Protein AF-A0A5D4SVN6-F1 (afdb_monomer_lite)

Structure (mmCIF, N/CA/C/O backbone):
data_AF-A0A5D4SVN6-F1
#
_entry.id   AF-A0A5D4SVN6-F1
#
loop_
_atom_site.group_PDB
_atom_site.id
_atom_site.type_symbol
_atom_site.label_atom_id
_atom_site.label_alt_id
_atom_site.label_comp_id
_atom_site.label_asym_id
_atom_site.label_entity_id
_atom_site.label_seq_id
_atom_site.pdbx_PDB_ins_code
_atom_site.Cartn_x
_atom_site.Cartn_y
_atom_site.Cartn_z
_atom_site.occupancy
_atom_site.B_iso_or_equiv
_atom_site.auth_seq_id
_atom_site.auth_comp_id
_atom_site.auth_asym_id
_atom_site.auth_atom_id
_atom_site.pdbx_PDB_model_num
ATOM 1 N N . MET A 1 1 ? -26.527 -2.101 14.204 1.00 55.75 1 MET A N 1
ATOM 2 C CA . MET A 1 1 ? -27.732 -2.958 14.348 1.00 55.75 1 MET A CA 1
ATOM 3 C C . MET A 1 1 ? -27.845 -3.633 15.731 1.00 55.75 1 MET A C 1
ATOM 5 O O . MET A 1 1 ? -28.939 -3.675 16.280 1.00 55.75 1 MET A O 1
ATOM 9 N N . ILE A 1 2 ? -26.742 -4.073 16.360 1.00 59.03 2 ILE A N 1
ATOM 10 C CA . ILE A 1 2 ? -26.745 -4.735 17.688 1.00 59.03 2 ILE A CA 1
ATOM 11 C C . ILE A 1 2 ? -27.124 -3.785 18.845 1.00 59.03 2 ILE A C 1
ATOM 13 O O . ILE A 1 2 ? -27.980 -4.120 19.662 1.00 59.03 2 ILE A O 1
ATOM 17 N N . SER A 1 3 ? -26.577 -2.564 18.881 1.00 54.25 3 SER A N 1
ATOM 18 C CA . SER A 1 3 ? -26.847 -1.587 19.953 1.00 54.25 3 SER A CA 1
ATOM 19 C C . SER A 1 3 ? -28.316 -1.157 20.026 1.00 54.25 3 SER A C 1
ATOM 21 O O . SER A 1 3 ? -28.841 -0.969 21.116 1.00 54.25 3 SER A O 1
ATOM 23 N N . VAL A 1 4 ? -29.008 -1.071 18.882 1.00 64.06 4 VAL A N 1
ATOM 24 C CA . VAL A 1 4 ? -30.446 -0.741 18.810 1.00 64.06 4 VAL A CA 1
ATOM 25 C C . VAL A 1 4 ? -31.302 -1.883 19.366 1.00 64.06 4 VAL A C 1
ATOM 27 O O . VAL A 1 4 ? -32.285 -1.636 20.062 1.00 64.06 4 VAL A O 1
ATOM 30 N N . ARG A 1 5 ? -30.912 -3.138 19.111 1.00 68.50 5 ARG A N 1
ATOM 31 C CA . ARG A 1 5 ? -31.608 -4.320 19.640 1.00 68.50 5 ARG A CA 1
ATOM 32 C C . ARG A 1 5 ? -31.443 -4.426 21.159 1.00 68.50 5 ARG A C 1
ATOM 34 O O . ARG A 1 5 ? -32.426 -4.629 21.860 1.00 68.50 5 ARG A O 1
ATOM 41 N N . ILE A 1 6 ? -30.231 -4.185 21.667 1.00 63.09 6 ILE A N 1
ATOM 42 C CA . ILE A 1 6 ? -29.951 -4.101 23.112 1.00 63.09 6 ILE A CA 1
ATOM 43 C C . ILE A 1 6 ? -30.749 -2.960 23.753 1.00 63.09 6 ILE A C 1
ATOM 45 O O . ILE A 1 6 ? -31.349 -3.147 24.807 1.00 63.09 6 ILE A O 1
ATOM 49 N N . TYR A 1 7 ? -30.801 -1.806 23.088 1.00 65.00 7 TYR A N 1
ATOM 50 C CA . TYR A 1 7 ? -31.538 -0.636 23.548 1.00 65.00 7 TYR A CA 1
ATOM 51 C C . TYR A 1 7 ? -33.046 -0.900 23.634 1.00 65.00 7 TYR A C 1
ATOM 53 O O . TYR A 1 7 ? -33.683 -0.390 24.546 1.00 65.00 7 TYR A O 1
ATOM 61 N N . ARG A 1 8 ? -33.647 -1.667 22.713 1.00 65.81 8 ARG A N 1
ATOM 62 C CA . ARG A 1 8 ? -35.088 -2.011 22.739 1.00 65.81 8 ARG A CA 1
ATOM 63 C C . ARG A 1 8 ? -35.467 -3.051 23.798 1.00 65.81 8 ARG A C 1
ATOM 65 O O . ARG A 1 8 ? -36.617 -3.075 24.203 1.00 65.81 8 ARG A O 1
ATOM 72 N N . LEU A 1 9 ? -34.524 -3.881 24.240 1.00 67.06 9 LEU A N 1
ATOM 73 C CA . LEU A 1 9 ? -34.752 -4.940 25.234 1.00 67.06 9 LEU A CA 1
ATOM 74 C C . LEU A 1 9 ? -34.483 -4.493 26.684 1.00 67.06 9 LEU A C 1
ATOM 76 O O . LEU A 1 9 ? -34.605 -5.296 27.603 1.00 67.06 9 LEU A O 1
ATOM 80 N N . GLN A 1 10 ? -34.065 -3.242 26.905 1.00 68.12 10 GLN A N 1
ATOM 81 C CA . GLN A 1 10 ? -33.852 -2.688 28.245 1.00 68.12 10 GLN A CA 1
ATOM 82 C C . GLN A 1 10 ? -35.133 -2.047 28.783 1.00 68.12 10 GLN A C 1
ATOM 84 O O . GLN A 1 10 ? -35.766 -1.268 28.074 1.00 68.12 10 GLN A O 1
ATOM 89 N N . ASN A 1 11 ? -35.441 -2.308 30.059 1.00 66.44 11 ASN A N 1
ATOM 90 C CA . ASN A 1 11 ? -36.501 -1.619 30.801 1.00 66.44 11 ASN A CA 1
ATOM 91 C C . ASN A 1 11 ? -36.353 -0.098 30.652 1.00 66.44 11 ASN A C 1
ATOM 93 O O . ASN A 1 11 ? -35.264 0.444 30.880 1.00 66.44 11 ASN A O 1
ATOM 97 N N . GLU A 1 12 ? -37.445 0.581 30.288 1.00 62.31 12 GLU A N 1
ATOM 98 C CA . GLU A 1 12 ? -37.440 2.012 29.957 1.00 62.31 12 GLU A CA 1
ATOM 99 C C . GLU A 1 12 ? -36.880 2.881 31.090 1.00 62.31 12 GLU A C 1
ATOM 101 O O . GLU A 1 12 ? -36.103 3.798 30.827 1.00 62.31 12 GLU A O 1
ATOM 106 N N . GLU A 1 13 ? -37.151 2.529 32.349 1.00 61.25 13 GLU A N 1
ATOM 107 C CA . GLU A 1 13 ? -36.692 3.274 33.530 1.00 61.25 13 GLU A CA 1
ATOM 108 C C . GLU A 1 13 ? -35.161 3.297 33.701 1.00 61.25 13 GLU A C 1
ATOM 110 O O . GLU A 1 13 ? -34.578 4.287 34.154 1.00 61.25 13 GLU A O 1
ATOM 115 N N . LYS A 1 14 ? -34.465 2.218 33.317 1.00 69.19 14 LYS A N 1
ATOM 116 C CA . LYS A 1 14 ? -32.999 2.105 33.462 1.00 69.19 14 LYS A CA 1
ATOM 117 C C . LYS A 1 14 ? -32.242 2.478 32.185 1.00 69.19 14 LYS A C 1
ATOM 119 O O . LYS A 1 14 ? -31.009 2.591 32.207 1.00 69.19 14 LYS A O 1
ATOM 124 N N . ARG A 1 15 ? -32.962 2.724 31.090 1.00 78.00 15 ARG A N 1
ATOM 125 C CA . ARG A 1 15 ? -32.424 2.940 29.746 1.00 78.00 15 ARG A CA 1
ATOM 126 C C . ARG A 1 15 ? -31.529 4.191 29.674 1.00 78.00 15 ARG A C 1
ATOM 128 O O . ARG A 1 15 ? -31.958 5.296 30.014 1.00 78.00 15 ARG A O 1
ATOM 135 N N . PRO A 1 16 ? -30.266 4.067 29.236 1.00 82.25 16 PRO A N 1
ATOM 136 C CA . PRO A 1 16 ? -29.399 5.220 29.005 1.00 82.25 16 PRO A CA 1
ATOM 137 C C . PRO A 1 16 ? -29.927 6.163 27.918 1.00 82.25 16 PRO A C 1
ATOM 139 O O . PRO A 1 16 ? -30.495 5.719 26.925 1.00 82.25 16 PRO A O 1
ATOM 142 N N . ARG A 1 17 ? -29.668 7.472 28.037 1.00 86.50 17 ARG A N 1
ATOM 143 C CA . ARG A 1 17 ? -29.891 8.404 26.915 1.00 86.50 17 ARG A CA 1
ATOM 144 C C . ARG A 1 17 ? -28.923 8.076 25.774 1.00 86.50 17 ARG A C 1
ATOM 146 O O . ARG A 1 17 ? -27.760 7.785 26.042 1.00 86.50 17 ARG A O 1
ATOM 153 N N . ILE A 1 18 ? -29.369 8.196 24.521 1.00 85.19 18 ILE A N 1
ATOM 154 C CA . ILE A 1 18 ? -28.593 7.820 23.320 1.00 85.19 18 ILE A CA 1
ATOM 155 C C . ILE A 1 18 ? -27.197 8.461 23.308 1.00 85.19 18 ILE A C 1
ATOM 157 O O . ILE A 1 18 ? -26.206 7.766 23.111 1.00 85.19 18 ILE A O 1
ATOM 161 N N . TRP A 1 19 ? -27.078 9.753 23.615 1.00 90.62 19 TRP A N 1
ATOM 162 C CA . TRP A 1 19 ? -25.769 10.416 23.639 1.00 90.62 19 TRP A CA 1
ATOM 163 C C . TRP A 1 19 ? -24.820 9.852 24.715 1.00 90.62 19 TRP A C 1
ATOM 165 O O . TRP A 1 19 ? -23.619 9.735 24.492 1.00 90.62 19 TRP A O 1
ATOM 175 N N . LYS A 1 20 ? -25.353 9.380 25.852 1.00 91.19 20 LYS A N 1
ATOM 176 C CA . LYS A 1 20 ? -24.551 8.687 26.876 1.00 91.19 20 LYS A CA 1
ATOM 177 C C . LYS A 1 20 ? -24.119 7.288 26.427 1.00 91.19 20 LYS A C 1
ATOM 179 O O . LYS A 1 20 ? -23.075 6.816 26.863 1.00 91.19 20 LYS A O 1
ATOM 184 N N . ILE A 1 21 ? -24.898 6.633 25.563 1.00 90.81 21 ILE A N 1
ATOM 185 C CA . ILE A 1 21 ? -24.502 5.370 24.920 1.00 90.81 21 ILE A CA 1
ATOM 186 C C . ILE A 1 21 ? -23.313 5.615 23.994 1.00 90.81 21 ILE A C 1
ATOM 188 O O . ILE A 1 21 ? -22.341 4.872 24.066 1.00 90.81 21 ILE A O 1
ATOM 192 N N . ILE A 1 22 ? -23.364 6.673 23.178 1.00 92.88 22 ILE A N 1
ATOM 193 C CA . ILE A 1 22 ? -22.258 7.056 22.289 1.00 92.88 22 ILE A CA 1
ATOM 194 C C . ILE A 1 22 ? -20.982 7.286 23.106 1.00 92.88 22 ILE A C 1
ATOM 196 O O . ILE A 1 22 ? -19.955 6.690 22.803 1.00 92.88 22 ILE A O 1
ATOM 200 N N . ILE A 1 23 ? -21.065 8.054 24.198 1.00 94.00 23 ILE A N 1
ATOM 201 C CA . ILE A 1 23 ? -19.927 8.273 25.104 1.00 94.00 23 ILE A CA 1
ATOM 202 C C . ILE A 1 23 ? -19.411 6.955 25.691 1.00 94.00 23 ILE A C 1
ATOM 204 O O . ILE A 1 23 ? -18.205 6.743 25.731 1.00 94.00 23 ILE A O 1
ATOM 208 N N . ALA A 1 24 ? -20.296 6.056 26.131 1.00 94.00 24 ALA A N 1
ATOM 209 C CA . ALA A 1 24 ? -19.881 4.774 26.696 1.00 94.00 24 ALA A CA 1
ATOM 210 C C . ALA A 1 24 ? -19.159 3.883 25.672 1.00 94.00 24 ALA A C 1
ATOM 212 O O . ALA A 1 24 ? -18.193 3.215 26.028 1.00 94.00 24 ALA A O 1
ATOM 213 N N . VAL A 1 25 ? -19.594 3.896 24.408 1.00 94.75 25 VAL A N 1
ATOM 214 C CA . VAL A 1 25 ? -18.909 3.190 23.313 1.00 94.75 25 VAL A CA 1
ATOM 215 C C . VAL A 1 25 ? -17.549 3.827 23.027 1.00 94.75 25 VAL A C 1
ATOM 217 O O . VAL A 1 25 ? -16.557 3.108 22.961 1.00 94.75 25 VAL A O 1
ATOM 220 N N . LEU A 1 26 ? -17.483 5.157 22.903 1.00 94.94 26 LEU A N 1
ATOM 221 C CA . LEU A 1 26 ? -16.232 5.875 22.631 1.00 94.94 26 LEU A CA 1
ATOM 222 C C . LEU A 1 26 ? -15.203 5.671 23.743 1.00 94.94 26 LEU A C 1
ATOM 224 O O . LEU A 1 26 ? -14.050 5.369 23.464 1.00 94.94 26 LEU A O 1
ATOM 228 N N . LEU A 1 27 ? -15.627 5.765 25.004 1.00 95.81 27 LEU A N 1
ATOM 229 C CA . LEU A 1 27 ? -14.764 5.448 26.136 1.00 95.81 27 LEU A CA 1
ATOM 230 C C . LEU A 1 27 ? -14.361 3.976 26.119 1.00 95.81 27 LEU A C 1
ATOM 232 O O . LEU A 1 27 ? -13.203 3.682 26.369 1.00 95.81 27 LEU A O 1
ATOM 236 N N . GLY A 1 28 ? -15.267 3.060 25.767 1.00 94.56 28 GLY A N 1
ATOM 237 C CA . GLY A 1 28 ? -14.973 1.633 25.636 1.00 94.56 28 GLY A CA 1
ATOM 238 C C . GLY A 1 28 ? -13.884 1.292 24.610 1.00 94.56 28 GLY A C 1
ATOM 239 O O . GLY A 1 28 ? -13.209 0.282 24.787 1.00 94.56 28 GLY A O 1
ATOM 240 N N . LEU A 1 29 ? -13.675 2.122 23.579 1.00 95.44 29 LEU A N 1
ATOM 241 C CA . LEU A 1 29 ? -12.575 1.945 22.616 1.00 95.44 29 LEU A CA 1
ATOM 242 C C . LEU A 1 29 ? -11.200 2.099 23.273 1.00 95.44 29 LEU A C 1
ATOM 244 O O . LEU A 1 29 ? -10.234 1.487 22.818 1.00 95.44 29 LEU A O 1
ATOM 248 N N . PHE A 1 30 ? -11.107 2.884 24.349 1.00 96.12 30 PHE A N 1
ATOM 249 C CA . PHE A 1 30 ? -9.849 3.130 25.035 1.00 96.12 30 PHE A CA 1
ATOM 250 C C . PHE A 1 30 ? -9.307 1.832 25.638 1.00 96.12 30 PHE A C 1
ATOM 252 O O . PHE A 1 30 ? -9.935 1.206 26.498 1.00 96.12 30 PHE A O 1
ATOM 259 N N . SER A 1 31 ? -8.131 1.416 25.180 1.00 96.44 31 SER A N 1
ATOM 260 C CA . SER A 1 31 ? -7.518 0.156 25.579 1.00 96.44 31 SER A CA 1
ATOM 261 C C . SER A 1 31 ? -6.009 0.291 25.702 1.00 96.44 31 SER A C 1
ATOM 263 O O . SER A 1 31 ? -5.383 1.129 25.055 1.00 96.44 31 SER A O 1
ATOM 265 N N . PHE A 1 32 ? -5.427 -0.550 26.550 1.00 96.44 32 PHE A N 1
ATOM 266 C CA . PHE A 1 32 ? -4.000 -0.818 26.492 1.00 96.44 32 PHE A CA 1
ATOM 267 C C . PHE A 1 32 ? -3.760 -1.810 25.358 1.00 96.44 32 PHE A C 1
ATOM 269 O O . PHE A 1 32 ? -4.406 -2.865 25.325 1.00 96.44 32 PHE A O 1
ATOM 276 N N . SER A 1 33 ? -2.849 -1.477 24.450 1.00 95.38 33 SER A N 1
ATOM 277 C CA . SER A 1 33 ? -2.544 -2.295 23.283 1.00 95.38 33 SER A CA 1
ATOM 278 C C . SER A 1 33 ? -1.074 -2.694 23.242 1.00 95.38 33 SER A C 1
ATOM 280 O O . SER A 1 33 ? -0.208 -1.996 23.767 1.00 95.38 33 SER A O 1
ATOM 282 N N . PHE A 1 34 ? -0.810 -3.846 22.635 1.00 95.25 34 PHE A N 1
ATOM 283 C CA . PHE A 1 34 ? 0.532 -4.310 22.315 1.00 95.25 34 PHE A CA 1
ATOM 284 C C . PHE A 1 34 ? 0.754 -4.178 20.814 1.00 95.25 34 PHE A C 1
ATOM 286 O O . PHE A 1 34 ? -0.071 -4.653 20.030 1.00 95.25 34 PHE A O 1
ATOM 293 N N . THR A 1 35 ? 1.852 -3.535 20.427 1.00 94.62 35 THR A N 1
ATOM 294 C CA . THR A 1 35 ? 2.196 -3.299 19.023 1.00 94.62 35 THR A CA 1
ATOM 295 C C . THR A 1 35 ? 3.237 -4.306 18.561 1.00 94.62 35 THR A C 1
ATOM 297 O O . THR A 1 35 ? 4.254 -4.495 19.226 1.00 94.62 35 THR A O 1
ATOM 300 N N . PHE A 1 36 ? 2.996 -4.931 17.413 1.00 91.81 36 PHE A N 1
ATOM 301 C CA . PHE A 1 36 ? 3.905 -5.871 16.770 1.00 91.81 36 PHE A CA 1
ATOM 302 C C . PHE A 1 36 ? 4.052 -5.537 15.276 1.00 91.81 36 PHE A C 1
ATOM 304 O O . PHE A 1 36 ? 3.103 -5.040 14.662 1.00 91.81 36 PHE A O 1
ATOM 311 N N . PRO A 1 37 ? 5.230 -5.782 14.678 1.00 90.00 37 PRO A N 1
ATOM 312 C CA . PRO A 1 37 ? 5.419 -5.599 13.246 1.00 90.00 37 PRO A CA 1
ATOM 313 C C . PRO A 1 37 ? 4.738 -6.735 12.472 1.00 90.00 37 PRO A C 1
ATOM 315 O O . PRO A 1 37 ? 4.932 -7.911 12.779 1.00 90.00 37 PRO A O 1
ATOM 318 N N . LEU A 1 38 ? 3.964 -6.390 11.444 1.00 84.94 38 LEU A N 1
ATOM 319 C CA . LEU A 1 38 ? 3.404 -7.336 10.479 1.00 84.94 38 LEU A CA 1
ATOM 320 C C . LEU A 1 38 ? 3.443 -6.680 9.092 1.00 84.94 38 LEU A C 1
ATOM 322 O O . LEU A 1 38 ? 3.022 -5.540 8.946 1.00 84.94 38 LEU A O 1
ATOM 326 N N . PHE A 1 39 ? 3.976 -7.364 8.075 1.00 78.44 39 PHE A N 1
ATOM 327 C CA . PHE A 1 39 ? 4.147 -6.805 6.718 1.00 78.44 39 PHE A CA 1
ATOM 328 C C . PHE A 1 39 ? 4.898 -5.455 6.669 1.00 78.44 39 PHE A C 1
ATOM 330 O O . PHE A 1 39 ? 4.557 -4.581 5.878 1.00 78.44 39 PHE A O 1
ATOM 337 N N . ASN A 1 40 ? 5.921 -5.278 7.514 1.00 78.19 40 ASN A N 1
ATOM 338 C CA . ASN A 1 40 ? 6.682 -4.025 7.673 1.00 78.19 40 ASN A CA 1
ATOM 339 C C . ASN A 1 40 ? 5.859 -2.804 8.129 1.00 78.19 40 ASN A C 1
ATOM 341 O O . ASN A 1 40 ? 6.367 -1.687 8.093 1.00 78.19 40 ASN A O 1
ATOM 345 N N . GLU A 1 41 ? 4.634 -3.007 8.612 1.00 82.50 41 GLU A N 1
ATOM 346 C CA . GLU A 1 41 ? 3.792 -1.964 9.200 1.00 82.50 41 GLU A CA 1
ATOM 347 C C . GLU A 1 41 ? 3.481 -2.319 10.675 1.00 82.50 41 GLU A C 1
ATOM 349 O O . GLU A 1 41 ? 3.417 -3.502 11.041 1.00 82.50 41 GLU A O 1
ATOM 354 N N . PRO A 1 42 ? 3.328 -1.330 11.574 1.00 88.56 42 PRO A N 1
ATOM 355 C CA . PRO A 1 42 ? 3.011 -1.584 12.977 1.00 88.56 42 PRO A CA 1
ATOM 356 C C . PRO A 1 42 ? 1.513 -1.861 13.171 1.00 88.56 42 PRO A C 1
ATOM 358 O O . PRO A 1 42 ? 0.672 -1.012 12.880 1.00 88.56 42 PRO A O 1
ATOM 361 N N . TYR A 1 43 ? 1.175 -3.019 13.744 1.00 89.94 43 TYR A N 1
ATOM 362 C CA . TYR A 1 43 ? -0.198 -3.370 14.121 1.00 89.94 43 TYR A CA 1
ATOM 363 C C . TYR A 1 43 ? -0.335 -3.496 15.628 1.00 89.94 43 TYR A C 1
ATOM 365 O O . TYR A 1 43 ? 0.561 -3.993 16.307 1.00 89.94 43 TYR A O 1
ATOM 373 N N . SER A 1 44 ? -1.484 -3.080 16.155 1.00 92.75 44 SER A N 1
ATOM 374 C CA . SER A 1 44 ? -1.752 -3.105 17.590 1.00 92.75 44 SER A CA 1
ATOM 375 C C . SER A 1 44 ? -2.933 -4.011 17.915 1.00 92.75 44 SER A C 1
ATOM 377 O O . SER A 1 44 ? -4.007 -3.893 17.325 1.00 92.75 44 SER A O 1
ATOM 379 N N . ILE A 1 45 ? -2.751 -4.893 18.898 1.00 94.50 45 ILE A N 1
ATOM 380 C CA . ILE A 1 45 ? -3.829 -5.693 19.483 1.00 94.50 45 ILE A CA 1
ATOM 381 C C . ILE A 1 45 ? -4.217 -5.116 20.842 1.00 94.50 45 ILE A C 1
ATOM 383 O O . ILE A 1 45 ? -3.369 -4.909 21.710 1.00 94.50 45 ILE A O 1
ATOM 387 N N . ALA A 1 46 ? -5.507 -4.845 21.037 1.00 95.56 46 ALA A N 1
ATOM 388 C CA . ALA A 1 46 ? -6.032 -4.431 22.333 1.00 95.56 46 ALA A CA 1
ATOM 389 C C . ALA A 1 46 ? -5.993 -5.612 23.319 1.00 95.56 46 ALA A C 1
ATOM 391 O O . ALA A 1 46 ? -6.490 -6.694 23.009 1.00 95.56 46 ALA A O 1
ATOM 392 N N . ILE A 1 47 ? -5.414 -5.405 24.505 1.00 94.50 47 ILE A N 1
ATOM 393 C CA . ILE A 1 47 ? -5.288 -6.431 25.554 1.00 94.50 47 ILE A CA 1
ATOM 394 C C . ILE A 1 47 ? -6.136 -6.057 26.767 1.00 94.50 47 ILE A C 1
ATOM 396 O O . ILE A 1 47 ? -6.937 -6.867 27.229 1.00 94.50 47 ILE A O 1
ATOM 400 N N . LEU A 1 48 ? -5.985 -4.832 27.285 1.00 96.00 48 LEU A N 1
ATOM 401 C CA . LEU A 1 48 ? -6.690 -4.416 28.501 1.00 96.00 48 LEU A CA 1
ATOM 402 C C . LEU A 1 48 ? -7.780 -3.387 28.189 1.00 96.00 48 LEU A C 1
ATOM 404 O O . LEU A 1 48 ? -7.490 -2.361 27.564 1.00 96.00 48 LEU A O 1
ATOM 408 N N . PRO A 1 49 ? -9.018 -3.596 28.667 1.00 96.50 49 PRO A N 1
ATOM 409 C CA . PRO A 1 49 ? -10.147 -2.723 28.381 1.00 96.50 49 PRO A CA 1
ATOM 410 C C . PRO A 1 49 ? -10.185 -1.523 29.344 1.00 96.50 49 PRO A C 1
ATOM 412 O O . PRO A 1 49 ? -11.117 -1.373 30.136 1.00 96.50 49 PRO A O 1
ATOM 415 N N . LEU A 1 50 ? -9.166 -0.656 29.293 1.00 96.44 50 LEU A N 1
ATOM 416 C CA . LEU A 1 50 ? -9.008 0.487 30.207 1.00 96.44 50 LEU A CA 1
ATOM 417 C C . LEU A 1 50 ? -10.265 1.364 30.282 1.00 96.44 50 LEU A C 1
ATOM 419 O O . LEU A 1 50 ? -10.724 1.716 31.366 1.00 96.44 50 LEU A O 1
ATOM 423 N N . GLY A 1 51 ? -10.873 1.663 29.138 1.00 95.12 51 GLY A N 1
ATOM 424 C CA . GLY A 1 51 ? -12.106 2.434 29.049 1.00 95.12 51 GLY A CA 1
ATOM 425 C C . GLY A 1 51 ? -13.299 1.798 29.757 1.00 95.12 51 GLY A C 1
ATOM 426 O O . GLY A 1 51 ? -14.096 2.481 30.405 1.00 95.12 51 GLY A O 1
ATOM 427 N N . VAL A 1 52 ? -13.395 0.469 29.694 1.00 96.19 52 VAL A N 1
ATOM 428 C CA . VAL A 1 52 ? -14.416 -0.314 30.400 1.00 96.19 52 VAL A CA 1
ATOM 429 C C . VAL A 1 52 ? -14.182 -0.236 31.907 1.00 96.19 52 VAL A C 1
ATOM 431 O O . VAL A 1 52 ? -15.141 -0.042 32.651 1.00 96.19 52 VAL A O 1
ATOM 434 N N . TRP A 1 53 ? -12.930 -0.327 32.366 1.00 96.19 53 TRP A N 1
ATOM 435 C CA . TRP A 1 53 ? -12.585 -0.190 33.786 1.00 96.19 53 TRP A CA 1
ATOM 436 C C . TRP A 1 53 ? -12.850 1.216 34.328 1.00 96.19 53 TRP A C 1
ATOM 438 O O . TRP A 1 53 ? -13.398 1.355 35.422 1.00 96.19 53 TRP A O 1
ATOM 448 N N . ILE A 1 54 ? -12.546 2.258 33.550 1.00 93.94 54 ILE A N 1
ATOM 449 C CA . ILE A 1 54 ? -12.868 3.649 33.900 1.00 93.94 54 ILE A CA 1
ATOM 450 C C . ILE A 1 54 ? -14.385 3.813 34.059 1.00 93.94 54 ILE A C 1
ATOM 452 O O . ILE A 1 54 ? -14.861 4.318 35.079 1.00 93.94 54 ILE A O 1
ATOM 456 N N . LEU A 1 55 ? -15.167 3.341 33.082 1.00 93.62 55 LEU A N 1
ATOM 457 C CA . LEU A 1 55 ? -16.629 3.394 33.144 1.00 93.62 55 LEU A CA 1
ATOM 458 C C . LEU A 1 55 ? -17.196 2.577 34.305 1.00 93.62 55 LEU A C 1
ATOM 460 O O . LEU A 1 55 ? -18.142 3.028 34.951 1.00 93.62 55 LEU A O 1
ATOM 464 N N . TYR A 1 56 ? -16.616 1.410 34.588 1.00 94.94 56 TYR A N 1
ATOM 465 C CA . TYR A 1 56 ? -16.975 0.604 35.747 1.00 94.94 56 TYR A CA 1
ATOM 466 C C . TYR A 1 56 ? -16.782 1.407 37.037 1.00 94.94 56 TYR A C 1
ATOM 468 O O . TYR A 1 56 ? -17.739 1.586 37.784 1.00 94.94 56 TYR A O 1
ATOM 476 N N . GLY A 1 57 ? -15.607 2.002 37.260 1.00 94.00 57 GLY A N 1
ATOM 477 C CA . GLY A 1 57 ? -15.341 2.812 38.453 1.00 94.00 57 GLY A CA 1
ATOM 478 C C . GLY A 1 57 ? -16.294 4.004 38.624 1.00 94.00 57 GLY A C 1
ATOM 479 O O . GLY A 1 57 ? -16.755 4.279 39.735 1.00 94.00 57 GLY A O 1
ATOM 480 N N . LEU A 1 58 ? -16.642 4.689 37.530 1.00 91.81 58 LEU A N 1
ATOM 481 C CA . LEU A 1 58 ? -17.525 5.862 37.558 1.00 91.81 58 LEU A CA 1
ATOM 482 C C . LEU A 1 58 ? -19.007 5.510 37.756 1.00 91.81 58 LEU A C 1
ATOM 484 O O . LEU A 1 58 ? -19.724 6.221 38.464 1.00 91.81 58 LEU A O 1
ATOM 488 N N . LEU A 1 59 ? -19.487 4.443 37.111 1.00 89.69 59 LEU A N 1
ATOM 489 C CA . LEU A 1 59 ? -20.913 4.100 37.060 1.00 89.69 59 LEU A CA 1
ATOM 490 C C . LEU A 1 59 ? -21.335 3.080 38.116 1.00 89.69 59 LEU A C 1
ATOM 492 O O . LEU A 1 59 ? -22.513 3.061 38.481 1.00 89.69 59 LEU A O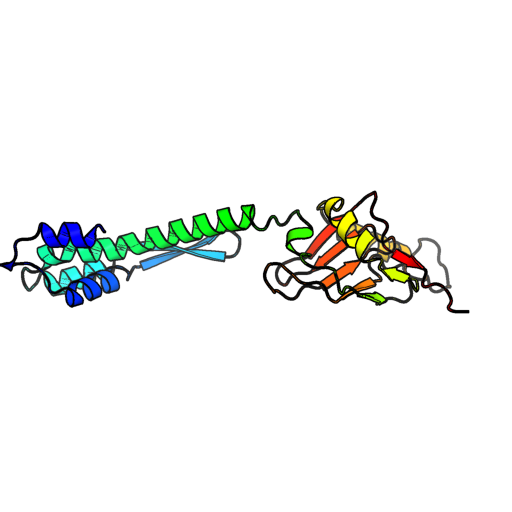 1
ATOM 496 N N . ASN A 1 60 ? -20.407 2.269 38.629 1.00 88.31 60 ASN A N 1
ATOM 497 C CA . ASN A 1 60 ? -20.691 1.307 39.694 1.00 88.31 60 ASN A CA 1
ATOM 498 C C . ASN A 1 60 ? -21.044 2.021 41.008 1.00 88.31 60 ASN A C 1
ATOM 500 O O . ASN A 1 60 ? -21.960 1.613 41.707 1.00 88.31 60 ASN A O 1
ATOM 504 N N . ARG A 1 61 ? -20.428 3.183 41.273 1.00 81.12 61 ARG A N 1
ATOM 505 C CA . ARG A 1 61 ? -20.774 4.054 42.417 1.00 81.12 61 ARG A CA 1
ATOM 506 C C . ARG A 1 61 ? -22.216 4.576 42.399 1.00 81.12 61 ARG A C 1
ATOM 508 O O . ARG A 1 61 ? -22.692 5.063 43.415 1.00 81.12 61 ARG A O 1
ATOM 515 N N . LYS A 1 62 ? -22.886 4.538 41.244 1.00 80.50 62 LYS A N 1
ATOM 516 C CA . LYS A 1 62 ? -24.253 5.047 41.048 1.00 80.50 62 LYS A CA 1
ATOM 517 C C . LYS A 1 62 ? -25.256 3.937 40.724 1.00 80.50 62 LYS A C 1
ATOM 519 O O . LYS A 1 62 ? -26.353 4.253 40.275 1.00 80.50 62 LYS A O 1
ATOM 524 N N . ASP A 1 63 ? -24.853 2.671 40.849 1.00 84.75 63 ASP A N 1
ATOM 525 C CA . ASP A 1 63 ? -25.646 1.493 40.468 1.00 84.75 63 ASP A CA 1
ATOM 526 C C . ASP A 1 63 ? -26.194 1.558 39.022 1.00 84.75 63 ASP A C 1
ATOM 528 O O . ASP A 1 63 ? -27.260 1.057 38.669 1.00 84.75 63 ASP A O 1
ATOM 532 N N . ARG A 1 64 ? -25.462 2.254 38.136 1.00 86.88 64 ARG A N 1
ATOM 533 C CA . ARG A 1 64 ? -25.820 2.407 36.714 1.00 86.88 64 ARG A CA 1
ATOM 534 C C . ARG A 1 64 ? -25.015 1.485 35.812 1.00 86.88 64 ARG A C 1
ATOM 536 O O . ARG A 1 64 ? -25.321 1.416 34.625 1.00 86.88 64 ARG A O 1
ATOM 543 N N . TRP A 1 65 ? -23.997 0.800 36.332 1.00 90.69 65 TRP A N 1
ATOM 544 C CA . TRP A 1 65 ? -23.068 0.005 35.530 1.00 90.69 65 TRP A CA 1
ATOM 545 C C . TRP A 1 65 ? -23.776 -1.019 34.636 1.00 90.69 65 TRP A C 1
ATOM 547 O O . TRP A 1 65 ? -23.488 -1.076 33.441 1.00 90.69 65 TRP A O 1
ATOM 557 N N . GLU A 1 66 ? -24.756 -1.756 35.163 1.00 88.69 66 GLU A N 1
ATOM 558 C CA . GLU A 1 66 ? -25.483 -2.777 34.397 1.00 88.69 66 GLU A CA 1
ATOM 559 C C . GLU A 1 66 ? -26.122 -2.230 33.115 1.00 88.69 66 GLU A C 1
ATOM 561 O O . GLU A 1 66 ? -26.102 -2.883 32.068 1.00 88.69 66 GLU A O 1
ATOM 566 N N . ALA A 1 67 ? -26.639 -0.999 33.171 1.00 87.44 67 ALA A N 1
ATOM 567 C CA . ALA A 1 67 ? -27.274 -0.359 32.028 1.00 87.44 67 ALA A CA 1
ATOM 568 C C . ALA A 1 67 ? -26.267 0.001 30.921 1.00 87.44 67 ALA A C 1
ATOM 570 O O . ALA A 1 67 ? -26.644 0.011 29.747 1.00 87.44 67 ALA A O 1
ATOM 571 N N . TYR A 1 68 ? -25.005 0.277 31.277 1.00 90.06 68 TYR A N 1
ATOM 572 C CA . TYR A 1 68 ? -23.964 0.756 30.358 1.00 90.06 68 TYR A CA 1
ATOM 573 C C . TYR A 1 68 ? -22.933 -0.302 29.949 1.00 90.06 68 TYR A C 1
ATOM 575 O O . TYR A 1 68 ? -22.311 -0.153 28.897 1.00 90.06 68 TYR A O 1
ATOM 583 N N . ARG A 1 69 ? -22.779 -1.381 30.730 1.00 92.19 69 ARG A N 1
ATOM 584 C CA . ARG A 1 69 ? -21.768 -2.434 30.541 1.00 92.19 69 ARG A CA 1
ATOM 585 C C . ARG A 1 69 ? -21.693 -2.916 29.096 1.00 92.19 69 ARG A C 1
ATOM 587 O O . ARG A 1 69 ? -20.610 -2.988 28.527 1.00 92.19 69 ARG A O 1
ATOM 594 N N . LYS A 1 70 ? -22.843 -3.236 28.498 1.00 90.88 70 LYS A N 1
ATOM 595 C CA . LYS A 1 70 ? -22.909 -3.780 27.133 1.00 90.88 70 LYS A CA 1
ATOM 596 C C . LYS A 1 70 ? -22.322 -2.805 26.110 1.00 90.88 70 LYS A C 1
ATOM 598 O O . LYS A 1 70 ? -21.572 -3.231 25.247 1.00 90.88 70 LYS A O 1
ATOM 603 N N . TYR A 1 71 ? -22.600 -1.509 26.246 1.00 92.75 71 TYR A N 1
ATOM 604 C CA . TYR A 1 71 ? -22.101 -0.481 25.329 1.00 92.75 71 TYR A CA 1
ATOM 605 C C . TYR A 1 71 ? -20.595 -0.236 25.492 1.00 92.75 71 TYR A C 1
ATOM 607 O O . TYR A 1 71 ? -19.898 -0.090 24.492 1.00 92.75 71 TYR A O 1
ATOM 615 N N . ALA A 1 72 ? -20.085 -0.266 26.727 1.00 94.69 72 ALA A N 1
ATOM 616 C CA . ALA A 1 72 ? -18.649 -0.180 26.995 1.00 94.69 72 ALA A CA 1
ATOM 617 C C . ALA A 1 72 ? -17.885 -1.351 26.351 1.00 94.69 72 ALA A C 1
ATOM 619 O O . ALA A 1 72 ? -16.896 -1.146 25.651 1.00 94.69 72 ALA A O 1
ATOM 620 N N . TRP A 1 73 ? -18.390 -2.577 26.522 1.00 95.25 73 TRP A N 1
ATOM 621 C CA . TRP A 1 73 ? -17.811 -3.764 25.890 1.00 95.25 73 TRP A CA 1
ATOM 622 C C . TRP A 1 73 ? -17.936 -3.748 24.363 1.00 95.25 73 TRP A C 1
ATOM 624 O O . TRP A 1 73 ? -17.008 -4.184 23.693 1.00 95.25 73 TRP A O 1
ATOM 634 N N . THR A 1 74 ? -19.017 -3.199 23.797 1.00 94.06 74 THR A N 1
ATOM 635 C CA . THR A 1 74 ? -19.114 -2.973 22.344 1.00 94.06 74 THR A CA 1
ATOM 636 C C . THR A 1 74 ? -17.992 -2.068 21.841 1.00 94.06 74 THR A C 1
ATOM 638 O O . THR A 1 74 ? -17.411 -2.359 20.800 1.00 94.06 74 THR A O 1
ATOM 641 N N . GLY A 1 75 ? -17.672 -0.999 22.578 1.00 94.00 75 GLY A N 1
ATOM 642 C CA . GLY A 1 75 ? -16.524 -0.144 22.275 1.00 94.00 75 GLY A CA 1
ATOM 643 C C . GLY A 1 75 ? -15.224 -0.942 22.260 1.00 94.00 75 GLY A C 1
ATOM 644 O O . GLY A 1 75 ? -14.518 -0.936 21.260 1.00 94.00 75 GLY A O 1
ATOM 645 N N . PHE A 1 76 ? -14.961 -1.717 23.313 1.00 96.38 76 PHE A N 1
ATOM 646 C CA . PHE A 1 76 ? -13.733 -2.509 23.401 1.00 96.38 76 PHE A CA 1
ATOM 647 C C . PHE A 1 76 ? -13.609 -3.539 22.268 1.00 96.38 76 PHE A C 1
ATOM 649 O O . PHE A 1 76 ? -12.559 -3.625 21.633 1.00 96.38 76 PHE A O 1
ATOM 656 N N . VAL A 1 77 ? -14.695 -4.259 21.960 1.00 95.62 77 VAL A N 1
ATOM 657 C CA . VAL A 1 77 ? -14.760 -5.212 20.837 1.00 95.62 77 VAL A CA 1
ATOM 658 C C . VAL A 1 77 ? -14.531 -4.518 19.488 1.00 95.62 77 VAL A C 1
ATOM 660 O O . VAL A 1 77 ? -13.970 -5.123 18.576 1.00 95.62 77 VAL A O 1
ATOM 663 N N . GLY A 1 78 ? -14.891 -3.236 19.370 1.00 95.06 78 GLY A N 1
ATOM 664 C CA . GLY A 1 78 ? -14.625 -2.414 18.190 1.00 95.06 78 GLY A CA 1
ATOM 665 C C . GLY A 1 78 ? -13.155 -2.412 17.760 1.00 95.06 78 GLY A C 1
ATOM 666 O O . GLY A 1 78 ? -12.888 -2.454 16.563 1.00 95.06 78 GLY A O 1
ATOM 667 N N . ASN A 1 79 ? -12.208 -2.482 18.704 1.00 94.88 79 ASN A N 1
ATOM 668 C CA . ASN A 1 79 ? -10.777 -2.576 18.387 1.00 94.88 79 ASN A CA 1
ATOM 669 C C . ASN A 1 79 ? -10.436 -3.819 17.546 1.00 94.88 79 ASN A C 1
ATOM 671 O O . ASN A 1 79 ? -9.646 -3.736 16.610 1.00 94.88 79 ASN A O 1
ATOM 675 N N . TYR A 1 80 ? -11.072 -4.961 17.822 1.00 94.38 80 TYR A N 1
ATOM 676 C CA . TYR A 1 80 ? -10.853 -6.189 17.050 1.00 94.38 80 TYR A CA 1
ATOM 677 C C . TYR A 1 80 ? -11.525 -6.133 15.680 1.00 94.38 80 TYR A C 1
ATOM 679 O O . TYR A 1 80 ? -11.000 -6.692 14.724 1.00 94.38 80 TYR A O 1
ATOM 687 N N . ILE A 1 81 ? -12.656 -5.430 15.558 1.00 94.88 81 ILE A N 1
ATOM 688 C CA . ILE A 1 81 ? -13.285 -5.188 14.253 1.00 94.88 81 ILE A CA 1
ATOM 689 C C . ILE A 1 81 ? -12.347 -4.359 13.374 1.00 94.88 81 ILE A C 1
ATOM 691 O O . ILE A 1 81 ? -12.153 -4.710 12.211 1.00 94.88 81 ILE A O 1
ATOM 695 N N . PHE A 1 82 ? -11.723 -3.308 13.918 1.00 92.19 82 PHE A N 1
ATOM 696 C CA . PHE A 1 82 ? -10.718 -2.534 13.187 1.00 92.19 82 PHE A CA 1
ATOM 697 C C . PHE A 1 82 ? -9.518 -3.391 12.785 1.00 92.19 82 PHE A C 1
ATOM 699 O O . PHE A 1 82 ? -9.120 -3.346 11.626 1.00 92.19 82 PHE A O 1
ATOM 706 N N . LEU A 1 83 ? -9.002 -4.222 13.696 1.00 92.62 83 LEU A N 1
ATOM 707 C CA . LEU A 1 83 ? -7.895 -5.132 13.398 1.00 92.62 83 LEU A CA 1
ATOM 708 C C . LEU A 1 83 ? -8.242 -6.112 12.266 1.00 92.62 83 LEU A C 1
ATOM 710 O O . LEU A 1 83 ? -7.497 -6.221 11.299 1.00 92.62 83 LEU A O 1
ATOM 714 N N . VAL A 1 84 ? -9.393 -6.786 12.345 1.00 94.19 84 VAL A N 1
ATOM 715 C CA . VAL A 1 84 ? -9.855 -7.714 11.299 1.00 94.19 84 VAL A CA 1
ATOM 716 C C . VAL A 1 84 ? -10.070 -6.985 9.977 1.00 94.19 84 VAL A C 1
ATOM 718 O O . VAL A 1 84 ? -9.657 -7.481 8.936 1.00 94.19 84 VAL A O 1
ATOM 721 N N . THR A 1 85 ? -10.675 -5.796 10.002 1.00 93.69 85 THR A N 1
ATOM 722 C CA . THR A 1 85 ? -10.895 -5.001 8.785 1.00 93.69 85 THR A CA 1
ATOM 723 C C . THR A 1 85 ? -9.569 -4.584 8.153 1.00 93.69 85 THR A C 1
ATOM 725 O O . THR A 1 85 ? -9.433 -4.658 6.937 1.00 93.69 85 THR A O 1
ATOM 728 N N . ALA A 1 86 ? -8.575 -4.208 8.960 1.00 90.50 86 ALA A N 1
ATOM 729 C CA . ALA A 1 86 ? -7.240 -3.885 8.475 1.00 90.50 86 ALA A CA 1
ATOM 730 C C . ALA A 1 86 ? -6.563 -5.106 7.833 1.00 90.50 86 ALA A C 1
ATOM 732 O O . ALA A 1 86 ? -6.042 -4.998 6.729 1.00 90.50 86 ALA A O 1
ATOM 733 N N . LEU A 1 87 ? -6.636 -6.283 8.463 1.00 90.88 87 LEU A N 1
ATOM 734 C CA . LEU A 1 87 ? -6.104 -7.526 7.890 1.00 90.88 87 LEU A CA 1
ATOM 735 C C . LEU A 1 87 ? -6.810 -7.916 6.583 1.00 90.88 87 LEU A C 1
ATOM 737 O O . LEU A 1 87 ? -6.155 -8.308 5.619 1.00 90.88 87 LEU A O 1
ATOM 741 N N . LEU A 1 88 ? -8.136 -7.766 6.518 1.00 93.06 88 LEU A N 1
ATOM 742 C CA . LEU A 1 88 ? -8.898 -7.986 5.288 1.00 93.06 88 LEU A CA 1
ATOM 743 C C . LEU A 1 88 ? -8.500 -6.994 4.194 1.00 93.06 88 LEU A C 1
ATOM 745 O O . LEU A 1 88 ? -8.376 -7.392 3.041 1.00 93.06 88 LEU A O 1
ATOM 749 N N . ALA A 1 89 ? -8.267 -5.727 4.541 1.00 90.06 89 ALA A N 1
ATOM 750 C CA . ALA A 1 89 ? -7.817 -4.718 3.590 1.00 90.06 89 ALA A CA 1
ATOM 751 C C . ALA A 1 89 ? -6.447 -5.068 2.991 1.00 90.06 89 ALA A C 1
ATOM 753 O O . ALA A 1 89 ? -6.273 -4.902 1.789 1.00 90.06 89 ALA A O 1
ATOM 754 N N . ILE A 1 90 ? -5.515 -5.613 3.783 1.00 86.62 90 ILE A N 1
ATOM 755 C CA . ILE A 1 90 ? -4.224 -6.115 3.277 1.00 86.62 90 ILE A CA 1
ATOM 756 C C . ILE A 1 90 ? -4.449 -7.246 2.268 1.00 86.62 90 ILE A C 1
ATOM 758 O O . ILE A 1 90 ? -3.906 -7.209 1.167 1.00 86.62 90 ILE A O 1
ATOM 762 N N . GLY A 1 91 ? -5.275 -8.237 2.621 1.00 87.38 91 GLY A N 1
ATOM 763 C CA . GLY A 1 91 ? -5.571 -9.362 1.730 1.00 87.38 91 GLY A CA 1
ATOM 764 C C . GLY A 1 91 ? -6.241 -8.918 0.428 1.00 87.38 91 GLY A C 1
ATOM 765 O O . GLY A 1 91 ? -5.853 -9.353 -0.651 1.00 87.38 91 GLY A O 1
ATOM 766 N N . LEU A 1 92 ? -7.206 -8.000 0.513 1.00 90.31 92 LEU A N 1
ATOM 767 C CA . LEU A 1 92 ? -7.853 -7.417 -0.662 1.00 90.31 92 LEU A CA 1
ATOM 768 C C . LEU A 1 92 ? -6.867 -6.599 -1.501 1.00 90.31 92 LEU A C 1
ATOM 770 O O . LEU A 1 92 ? -6.898 -6.699 -2.723 1.00 90.31 92 LEU A O 1
ATOM 774 N N . ALA A 1 93 ? -5.975 -5.828 -0.876 1.00 85.44 93 ALA A N 1
ATOM 775 C CA . ALA A 1 93 ? -4.956 -5.072 -1.593 1.00 85.44 93 ALA A CA 1
ATOM 776 C C . ALA A 1 93 ? -4.051 -5.997 -2.417 1.00 85.44 93 ALA A C 1
ATOM 778 O O . ALA A 1 93 ? -3.844 -5.719 -3.591 1.00 85.44 93 ALA A O 1
ATOM 779 N N . ALA A 1 94 ? -3.609 -7.128 -1.860 1.00 83.50 94 ALA A N 1
ATOM 780 C CA . ALA A 1 94 ? -2.801 -8.105 -2.593 1.00 83.50 94 ALA A CA 1
ATOM 781 C C . ALA A 1 94 ? -3.533 -8.710 -3.808 1.00 83.50 94 ALA A C 1
ATOM 783 O O . ALA A 1 94 ? -2.906 -8.997 -4.820 1.00 83.50 94 ALA A O 1
ATOM 784 N N . VAL A 1 95 ? -4.859 -8.873 -3.732 1.00 87.75 95 VAL A N 1
ATOM 785 C CA . VAL A 1 95 ? -5.678 -9.384 -4.848 1.00 87.75 95 VAL A CA 1
ATOM 786 C C . VAL A 1 95 ? -5.915 -8.318 -5.924 1.00 87.75 95 VAL A C 1
ATOM 788 O O . VAL A 1 95 ? -5.928 -8.630 -7.109 1.00 87.75 95 VAL A O 1
ATOM 791 N N . PHE A 1 96 ? -6.127 -7.058 -5.533 1.00 86.62 96 PHE A N 1
ATOM 792 C CA . PHE A 1 96 ? -6.431 -5.969 -6.472 1.00 86.62 96 PHE A CA 1
ATOM 793 C C . PHE A 1 96 ? -5.194 -5.241 -7.024 1.00 86.62 96 PHE A C 1
ATOM 795 O O . PHE A 1 96 ? -5.323 -4.507 -8.013 1.00 86.62 96 PHE A O 1
ATOM 802 N N . TYR A 1 97 ? -4.040 -5.403 -6.374 1.00 86.88 97 TYR A N 1
ATOM 803 C CA . TYR A 1 97 ? -2.758 -4.768 -6.689 1.00 86.88 97 TYR A CA 1
ATOM 804 C C . TYR A 1 97 ? -1.607 -5.785 -6.544 1.00 86.88 97 TYR A C 1
ATOM 806 O O . TYR A 1 97 ? -0.778 -5.649 -5.639 1.00 86.88 97 TYR A O 1
ATOM 814 N N . PRO A 1 98 ? -1.568 -6.827 -7.394 1.00 87.12 98 PRO A N 1
ATOM 815 C CA . PRO A 1 98 ? -0.504 -7.829 -7.373 1.00 87.12 98 PRO A CA 1
ATOM 816 C C . PRO A 1 98 ? 0.855 -7.195 -7.709 1.00 87.12 98 PRO A C 1
ATOM 818 O O . PRO A 1 98 ? 1.038 -6.586 -8.762 1.00 87.12 98 PRO A O 1
ATOM 821 N N . GLU A 1 99 ? 1.828 -7.310 -6.806 1.00 84.38 99 GLU A N 1
ATOM 822 C CA . GLU A 1 99 ? 3.157 -6.698 -6.972 1.00 84.38 99 GLU A CA 1
ATOM 823 C C . GLU A 1 99 ? 4.007 -7.363 -8.070 1.00 84.38 99 GLU A C 1
ATOM 825 O O . GLU A 1 99 ? 5.017 -6.808 -8.499 1.00 84.38 99 GLU A O 1
ATOM 830 N N . ASP A 1 100 ? 3.630 -8.556 -8.518 1.00 86.06 100 ASP A N 1
ATOM 831 C CA . ASP A 1 100 ? 4.287 -9.329 -9.572 1.00 86.06 100 ASP A CA 1
ATOM 832 C C . ASP A 1 100 ? 3.775 -9.000 -10.985 1.00 86.06 100 ASP A C 1
ATOM 834 O O . ASP A 1 100 ? 4.326 -9.495 -11.972 1.00 86.06 100 ASP A O 1
ATOM 838 N N . GLU A 1 101 ? 2.797 -8.100 -11.106 1.00 89.12 101 GLU A N 1
ATOM 839 C CA . GLU A 1 101 ? 2.276 -7.624 -12.385 1.00 89.12 101 GLU A CA 1
ATOM 840 C C . GLU A 1 101 ? 2.709 -6.184 -12.678 1.00 89.12 101 GLU A C 1
ATOM 842 O O . GLU A 1 101 ? 2.445 -5.259 -11.909 1.00 89.12 101 GLU A O 1
ATOM 847 N N . VAL A 1 102 ? 3.299 -5.957 -13.857 1.00 91.44 102 VAL A N 1
ATOM 848 C CA . VAL A 1 102 ? 3.709 -4.612 -14.304 1.00 91.44 102 VAL A CA 1
ATOM 849 C C . VAL A 1 102 ? 2.525 -3.643 -14.371 1.00 91.44 102 VAL A C 1
ATOM 851 O O . VAL A 1 102 ? 2.666 -2.466 -14.038 1.00 91.44 102 VAL A O 1
ATOM 854 N N . ARG A 1 103 ? 1.335 -4.142 -14.739 1.00 90.81 103 ARG A N 1
ATOM 855 C CA . ARG A 1 103 ? 0.105 -3.343 -14.879 1.00 90.81 103 ARG A CA 1
ATOM 856 C C . ARG A 1 103 ? -0.415 -2.784 -13.551 1.00 90.81 103 ARG A C 1
ATOM 858 O O . ARG A 1 103 ? -1.186 -1.824 -13.555 1.00 90.81 103 ARG A O 1
ATOM 865 N N . THR A 1 104 ? 0.045 -3.314 -12.415 1.00 89.06 104 THR A N 1
ATOM 866 C CA . THR A 1 104 ? -0.197 -2.708 -11.096 1.00 89.06 104 THR A CA 1
ATOM 867 C C . THR A 1 104 ? 0.413 -1.311 -11.003 1.00 89.06 104 THR A C 1
ATOM 869 O O . THR A 1 104 ? -0.157 -0.426 -10.363 1.00 89.06 104 THR A O 1
ATOM 872 N N . TYR A 1 105 ? 1.540 -1.100 -11.682 1.00 90.62 105 TYR A N 1
ATOM 873 C CA . TYR A 1 105 ? 2.291 0.149 -11.671 1.00 90.62 105 TYR A CA 1
ATOM 874 C C . TYR A 1 105 ? 2.055 0.975 -12.938 1.00 90.62 105 TYR A C 1
ATOM 876 O O . TYR A 1 105 ? 1.922 2.188 -12.850 1.00 90.62 105 TYR A O 1
ATOM 884 N N . LEU A 1 106 ? 1.962 0.340 -14.105 1.00 92.38 106 LEU A N 1
ATOM 885 C CA . LEU A 1 106 ? 1.771 1.005 -15.394 1.00 92.38 106 LEU A CA 1
ATOM 886 C C . LEU A 1 106 ? 0.327 0.793 -15.854 1.00 92.38 106 LEU A C 1
ATOM 888 O O . LEU A 1 106 ? 0.007 -0.221 -16.472 1.00 92.38 106 LEU A O 1
ATOM 892 N N . THR A 1 107 ? -0.565 1.712 -15.484 1.00 87.19 107 THR A N 1
ATOM 893 C CA . THR A 1 107 ? -2.006 1.578 -15.763 1.00 87.19 107 THR A CA 1
ATOM 894 C C . THR A 1 107 ? -2.426 2.322 -17.019 1.00 87.19 107 THR A C 1
ATOM 896 O O . THR A 1 107 ? -3.265 1.822 -17.760 1.00 87.19 107 THR A O 1
ATOM 899 N N . ASP A 1 108 ? -1.848 3.497 -17.246 1.00 88.12 108 ASP A N 1
ATOM 900 C CA . ASP A 1 108 ? -2.041 4.281 -18.461 1.00 88.12 108 ASP A CA 1
ATOM 901 C C . ASP A 1 108 ? -0.667 4.671 -19.006 1.00 88.12 108 ASP A C 1
ATOM 903 O O . ASP A 1 108 ? 0.178 5.207 -18.275 1.00 88.12 108 ASP A O 1
ATOM 907 N N . VAL A 1 109 ? -0.460 4.319 -20.273 1.00 90.56 109 VAL A N 1
ATOM 908 C CA . VAL A 1 109 ? 0.783 4.496 -21.020 1.00 90.56 109 VAL A CA 1
ATOM 909 C C . VAL A 1 109 ? 0.553 5.245 -22.340 1.00 90.56 109 VAL A C 1
ATOM 911 O O . VAL A 1 109 ? 1.369 5.142 -23.241 1.00 90.56 109 VAL A O 1
ATOM 914 N N . SER A 1 110 ? -0.546 5.998 -22.468 1.00 87.06 110 SER A N 1
ATOM 915 C CA . SER A 1 110 ? -0.919 6.690 -23.715 1.00 87.06 110 SER A CA 1
ATOM 916 C C . SER A 1 110 ? -0.185 8.011 -23.985 1.00 87.06 110 SER A C 1
ATOM 918 O O . SER A 1 110 ? -0.532 8.717 -24.922 1.00 87.06 110 SER A O 1
ATOM 920 N N . GLU A 1 111 ? 0.683 8.442 -23.074 1.00 88.06 111 GLU A N 1
ATOM 921 C CA . GLU A 1 111 ? 1.431 9.706 -23.160 1.00 88.06 111 GLU A CA 1
ATOM 922 C C . GLU A 1 111 ? 2.875 9.472 -22.692 1.00 88.06 111 GLU A C 1
ATOM 924 O O . GLU A 1 111 ? 3.454 10.288 -21.971 1.00 88.06 111 GLU A O 1
ATOM 929 N N . VAL A 1 112 ? 3.422 8.286 -22.979 1.00 92.25 112 VAL A N 1
ATOM 930 C CA . VAL A 1 112 ? 4.738 7.903 -22.466 1.00 92.25 112 VAL A CA 1
ATOM 931 C C . VAL A 1 112 ? 5.834 8.384 -23.391 1.00 92.25 112 VAL A C 1
ATOM 933 O O . VAL A 1 112 ? 5.804 8.177 -24.598 1.00 92.25 112 VAL A O 1
ATOM 936 N N . GLU A 1 113 ? 6.864 8.969 -22.798 1.00 92.19 113 GLU A N 1
ATOM 937 C CA . GLU A 1 113 ? 8.051 9.391 -23.526 1.00 92.19 113 GLU A CA 1
ATOM 938 C C . GLU A 1 113 ? 9.282 8.705 -22.951 1.00 92.19 113 GLU A C 1
ATOM 940 O O . GLU A 1 113 ? 9.376 8.425 -21.751 1.00 92.19 113 GLU A O 1
ATOM 945 N N . LEU A 1 114 ? 10.243 8.438 -23.831 1.00 94.00 114 LEU A N 1
ATOM 946 C CA . LEU A 1 114 ? 11.524 7.870 -23.459 1.00 94.00 114 LEU A CA 1
ATOM 947 C C . LEU A 1 114 ? 12.575 8.979 -23.400 1.00 94.00 114 LEU A C 1
ATOM 949 O O . LEU A 1 114 ? 12.813 9.681 -24.382 1.00 94.00 114 LEU A O 1
ATOM 953 N N . LEU A 1 115 ? 13.217 9.127 -22.246 1.00 93.88 115 LEU A N 1
ATOM 954 C CA . LEU A 1 115 ? 14.320 10.055 -22.038 1.00 93.88 115 LEU A CA 1
ATOM 955 C C . LEU A 1 115 ? 15.624 9.272 -21.889 1.00 93.88 115 LEU A C 1
ATOM 957 O O . LEU A 1 115 ? 15.767 8.454 -20.981 1.00 93.88 115 LEU A O 1
ATOM 961 N N . VAL A 1 116 ? 16.591 9.544 -22.764 1.00 94.44 116 VAL A N 1
ATOM 962 C CA . VAL A 1 116 ? 17.935 8.962 -22.673 1.00 94.44 116 VAL A CA 1
ATOM 963 C C . VAL A 1 116 ? 18.671 9.597 -21.493 1.00 94.44 116 VAL A C 1
ATOM 965 O O . VAL A 1 116 ? 18.872 10.809 -21.442 1.00 94.44 116 VAL A O 1
ATOM 968 N N . THR A 1 117 ? 19.049 8.776 -20.517 1.00 92.38 117 THR A N 1
ATOM 969 C CA . THR A 1 117 ? 19.734 9.201 -19.283 1.00 92.38 117 THR A CA 1
ATOM 970 C C . THR A 1 117 ? 21.226 8.887 -19.273 1.00 92.38 117 THR A C 1
ATOM 972 O O . THR A 1 117 ? 21.946 9.420 -18.429 1.00 92.38 117 THR A O 1
ATOM 975 N N . HIS A 1 118 ? 21.703 8.058 -20.206 1.00 91.31 118 HIS A N 1
ATOM 976 C CA . HIS A 1 118 ? 23.103 7.655 -20.296 1.00 91.31 118 HIS A CA 1
ATOM 977 C C . HIS A 1 118 ? 23.597 7.671 -21.756 1.00 91.31 118 HIS A C 1
ATOM 979 O O . HIS A 1 118 ? 22.831 7.279 -22.633 1.00 91.31 118 HIS A O 1
ATOM 985 N N . PRO A 1 119 ? 24.859 8.068 -22.039 1.00 88.19 119 PRO A N 1
ATOM 986 C CA . PRO A 1 119 ? 25.409 8.108 -23.402 1.00 88.19 119 PRO A CA 1
ATOM 987 C C . PRO A 1 119 ? 25.402 6.774 -24.155 1.00 88.19 119 PRO A C 1
ATOM 989 O O . PRO A 1 119 ? 25.434 6.777 -25.376 1.00 88.19 119 PRO A O 1
ATOM 992 N N . SER A 1 120 ? 25.345 5.650 -23.437 1.00 88.50 120 SER A N 1
ATOM 993 C CA . SER A 1 120 ? 25.218 4.317 -24.041 1.00 88.50 120 SER A CA 1
ATOM 994 C C . SER A 1 120 ? 23.806 4.005 -24.546 1.00 88.50 120 SER A C 1
ATOM 996 O O . SER A 1 120 ? 23.584 2.908 -25.036 1.00 88.50 120 SER A O 1
ATOM 998 N N . GLY A 1 121 ? 22.832 4.894 -24.336 1.00 87.69 121 GLY A N 1
ATOM 999 C CA . GLY A 1 121 ? 21.495 4.762 -24.901 1.00 87.69 121 GLY A CA 1
ATOM 1000 C C . GLY A 1 121 ? 21.455 5.295 -26.327 1.00 87.69 121 GLY A C 1
ATOM 1001 O O . GLY A 1 121 ? 21.963 6.379 -26.610 1.00 87.69 121 GLY A O 1
ATOM 1002 N N . GLU A 1 122 ? 20.815 4.543 -27.210 1.00 89.81 122 GLU A N 1
ATOM 1003 C CA . GLU A 1 122 ? 20.586 4.937 -28.596 1.00 89.81 122 GLU A CA 1
ATOM 1004 C C . GLU A 1 122 ? 19.484 6.012 -28.683 1.00 89.81 122 GLU A C 1
ATOM 1006 O O . GLU A 1 122 ? 18.646 6.151 -27.785 1.00 89.81 122 GLU A O 1
ATOM 1011 N N . ASP A 1 123 ? 19.461 6.786 -29.775 1.00 89.31 123 ASP A N 1
ATOM 1012 C CA . ASP A 1 123 ? 18.370 7.734 -30.045 1.00 89.31 123 ASP A CA 1
ATOM 1013 C C . ASP A 1 123 ? 17.146 6.973 -30.575 1.00 89.31 123 ASP A C 1
ATOM 1015 O O . ASP A 1 123 ? 16.894 6.871 -31.778 1.00 89.31 123 ASP A O 1
ATOM 1019 N N . VAL A 1 124 ? 16.411 6.372 -29.639 1.00 91.50 124 VAL A N 1
ATOM 1020 C CA . VAL A 1 124 ? 15.206 5.582 -29.896 1.00 91.50 124 VAL A CA 1
ATOM 1021 C C . VAL A 1 124 ? 13.963 6.279 -29.352 1.00 91.50 124 VAL A C 1
ATOM 1023 O O . VAL A 1 124 ? 13.986 7.026 -28.374 1.00 91.50 124 VAL A O 1
ATOM 1026 N N . THR A 1 125 ? 12.844 6.007 -30.006 1.00 92.75 125 THR A N 1
ATOM 1027 C CA . THR A 1 125 ? 11.498 6.428 -29.624 1.00 92.75 125 THR A CA 1
ATOM 1028 C C . THR A 1 125 ? 10.680 5.226 -29.173 1.00 92.75 125 THR A C 1
ATOM 1030 O O . THR A 1 125 ? 11.030 4.07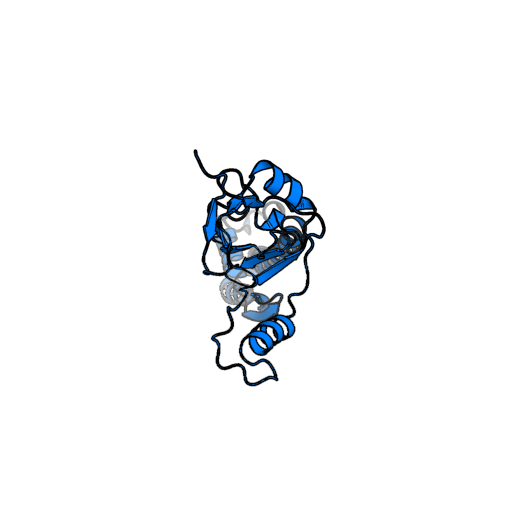8 -29.450 1.00 92.75 125 THR A O 1
ATOM 1033 N N . ILE A 1 126 ? 9.601 5.485 -28.437 1.00 92.75 126 ILE A N 1
ATOM 1034 C CA . ILE A 1 126 ? 8.689 4.446 -27.967 1.00 92.75 126 ILE A CA 1
ATOM 1035 C C . ILE A 1 126 ? 7.451 4.382 -28.858 1.00 92.75 126 ILE A C 1
ATOM 1037 O O . ILE A 1 126 ? 6.812 5.395 -29.131 1.00 92.75 126 ILE A O 1
ATOM 1041 N N . ASN A 1 127 ? 7.099 3.175 -29.288 1.00 94.12 127 ASN A N 1
ATOM 1042 C CA . ASN A 1 127 ? 5.806 2.890 -29.888 1.00 94.12 127 ASN A CA 1
ATOM 1043 C C . ASN A 1 127 ? 4.813 2.548 -28.770 1.00 94.12 127 ASN A C 1
ATOM 1045 O O . ASN A 1 127 ? 4.865 1.454 -28.206 1.00 94.12 127 ASN A O 1
ATOM 1049 N N . GLU A 1 128 ? 3.936 3.493 -28.433 1.00 92.75 128 GLU A N 1
ATOM 1050 C CA . GLU A 1 128 ? 3.002 3.384 -27.303 1.00 92.75 128 GLU A CA 1
ATOM 1051 C C . GLU A 1 128 ? 2.045 2.188 -27.427 1.00 92.75 128 GLU A C 1
ATOM 1053 O O . GLU A 1 128 ? 1.809 1.485 -26.445 1.00 92.75 128 GLU A O 1
ATOM 1058 N N . GLU A 1 129 ? 1.546 1.911 -28.636 1.00 92.06 129 GLU A N 1
ATOM 1059 C CA . GLU A 1 129 ? 0.631 0.793 -28.905 1.00 92.06 129 GLU A CA 1
ATOM 1060 C C . GLU A 1 129 ? 1.333 -0.550 -28.668 1.00 92.06 129 GLU A C 1
ATOM 1062 O O . GLU A 1 129 ? 0.871 -1.376 -27.877 1.00 92.06 129 GLU A O 1
ATOM 1067 N N . LYS A 1 130 ? 2.523 -0.736 -29.257 1.00 93.81 130 LYS A N 1
ATOM 1068 C CA . LYS A 1 130 ? 3.340 -1.938 -29.020 1.00 93.81 130 LYS A CA 1
ATOM 1069 C C . LYS A 1 130 ? 3.766 -2.057 -27.560 1.00 93.81 130 LYS A C 1
ATOM 1071 O O . LYS A 1 130 ? 3.899 -3.172 -27.050 1.00 93.81 130 LYS A O 1
ATOM 1076 N N . PHE A 1 131 ? 4.013 -0.933 -26.887 1.00 94.69 131 PHE A N 1
ATOM 1077 C CA . PHE A 1 131 ? 4.370 -0.929 -25.478 1.00 94.69 131 PHE A CA 1
ATOM 1078 C C . PHE A 1 131 ? 3.217 -1.452 -24.620 1.00 94.69 131 PHE A C 1
ATOM 1080 O O . PHE A 1 131 ? 3.441 -2.419 -23.887 1.00 94.69 131 PHE A O 1
ATOM 1087 N N . ASP A 1 132 ? 2.002 -0.905 -24.758 1.00 94.06 132 ASP A N 1
ATOM 1088 C CA . ASP A 1 132 ? 0.820 -1.370 -24.014 1.00 94.06 132 ASP A CA 1
ATOM 1089 C C . ASP A 1 132 ? 0.533 -2.857 -24.271 1.00 94.06 132 ASP A C 1
ATOM 1091 O O . ASP A 1 132 ? 0.381 -3.638 -23.322 1.00 94.06 132 ASP A O 1
ATOM 1095 N N . ASP A 1 133 ? 0.578 -3.289 -25.534 1.00 93.12 133 ASP A N 1
ATOM 1096 C CA . ASP A 1 133 ? 0.412 -4.698 -25.904 1.00 93.12 133 ASP A CA 1
ATOM 1097 C C . ASP A 1 133 ? 1.449 -5.595 -25.206 1.00 93.12 133 ASP A C 1
ATOM 1099 O O . ASP A 1 133 ? 1.135 -6.670 -24.668 1.00 93.12 133 ASP A O 1
ATOM 1103 N N . SER A 1 134 ? 2.699 -5.127 -25.139 1.00 93.81 134 SER A N 1
ATOM 1104 C CA . SER A 1 134 ? 3.803 -5.870 -24.537 1.00 93.81 134 SER A CA 1
ATOM 1105 C C . SER A 1 134 ? 3.748 -5.947 -23.008 1.00 93.81 134 SER A C 1
ATOM 1107 O O . SER A 1 134 ? 4.329 -6.884 -22.454 1.00 93.81 134 SER A O 1
ATOM 1109 N N . LEU A 1 135 ? 3.025 -5.059 -22.304 1.00 93.50 135 LEU A N 1
ATOM 1110 C CA . LEU A 1 135 ? 2.979 -5.022 -20.828 1.00 93.50 135 LEU A CA 1
ATOM 1111 C C . LEU A 1 135 ? 2.559 -6.362 -20.206 1.00 93.50 135 LEU A C 1
ATOM 1113 O O . LEU A 1 135 ? 3.012 -6.722 -19.122 1.00 93.50 135 LEU A O 1
ATOM 1117 N N . SER A 1 136 ? 1.714 -7.125 -20.902 1.00 92.12 136 SER A N 1
ATOM 1118 C CA . SER A 1 136 ? 1.245 -8.448 -20.459 1.00 92.12 136 SER A CA 1
ATOM 1119 C C . SER A 1 136 ? 2.331 -9.539 -20.496 1.00 92.12 136 SER A C 1
ATOM 1121 O O . SER A 1 136 ? 2.234 -10.558 -19.801 1.00 92.12 136 SER A O 1
ATOM 1123 N N . THR A 1 137 ? 3.376 -9.325 -21.299 1.00 94.38 137 THR A N 1
ATOM 1124 C CA . THR A 1 137 ? 4.479 -10.273 -21.515 1.00 94.38 137 THR A CA 1
ATOM 1125 C C . THR A 1 137 ? 5.572 -10.157 -20.456 1.00 94.38 137 THR A C 1
ATOM 1127 O O . THR A 1 137 ? 6.346 -11.096 -20.269 1.00 94.38 137 THR A O 1
ATOM 1130 N N . PHE A 1 138 ? 5.615 -9.032 -19.741 1.00 94.62 138 PHE A N 1
ATOM 1131 C CA . PHE A 1 138 ? 6.551 -8.795 -18.654 1.00 94.62 138 PHE A CA 1
ATOM 1132 C C . PHE A 1 138 ? 6.222 -9.672 -17.449 1.00 94.62 138 PHE A C 1
ATOM 1134 O O . PHE A 1 138 ? 5.078 -9.744 -16.994 1.00 94.62 138 PHE A O 1
ATOM 1141 N N . LYS A 1 139 ? 7.244 -10.345 -16.922 1.00 93.06 139 LYS A N 1
ATOM 1142 C CA . LYS A 1 139 ? 7.155 -11.165 -15.713 1.00 93.06 139 LYS A CA 1
ATOM 1143 C C . LYS A 1 139 ? 8.131 -10.652 -14.677 1.00 93.06 139 LYS A C 1
ATOM 1145 O O . LYS A 1 139 ? 9.235 -10.243 -15.025 1.00 93.06 139 LYS A O 1
ATOM 1150 N N . TYR A 1 140 ? 7.705 -10.674 -13.419 1.00 92.06 140 TYR A N 1
ATOM 1151 C CA . TYR A 1 140 ? 8.571 -10.337 -12.302 1.00 92.06 140 TYR A CA 1
ATOM 1152 C C . TYR A 1 140 ? 9.793 -11.257 -12.300 1.00 92.06 140 TYR A C 1
ATOM 1154 O O . TYR A 1 140 ? 9.659 -12.482 -12.349 1.00 92.06 140 TYR A O 1
ATOM 1162 N N . GLU A 1 141 ? 10.977 -10.663 -12.237 1.00 87.31 141 GLU A N 1
ATOM 1163 C CA . GLU A 1 141 ? 12.240 -11.379 -12.143 1.00 87.31 141 GLU A CA 1
ATOM 1164 C C . GLU A 1 141 ? 13.013 -10.834 -10.947 1.00 87.31 141 GLU A C 1
ATOM 1166 O O . GLU A 1 141 ? 13.127 -9.623 -10.750 1.00 87.31 141 GLU A O 1
ATOM 1171 N N . SER A 1 142 ? 13.535 -11.731 -10.108 1.00 78.88 142 SER A N 1
ATOM 1172 C CA . SER A 1 142 ? 14.373 -11.316 -8.988 1.00 78.88 142 SER A CA 1
ATOM 1173 C C . SER A 1 142 ? 15.621 -10.633 -9.541 1.00 78.88 142 SER A C 1
ATOM 1175 O O . SER A 1 142 ? 16.459 -11.290 -10.160 1.00 78.88 142 SER A O 1
ATOM 1177 N N . SER A 1 143 ? 15.757 -9.324 -9.325 1.00 67.31 143 SER A N 1
ATOM 1178 C CA . SER A 1 143 ? 16.951 -8.595 -9.736 1.00 67.31 143 SER A CA 1
ATOM 1179 C C . SER A 1 143 ? 18.144 -9.071 -8.909 1.00 67.31 143 SER A C 1
ATOM 1181 O O . SER A 1 143 ? 18.220 -8.870 -7.696 1.00 67.31 143 SER A O 1
ATOM 1183 N N . ASN A 1 144 ? 19.103 -9.724 -9.563 1.00 72.81 144 ASN A N 1
ATOM 1184 C CA . ASN A 1 144 ? 20.366 -10.064 -8.929 1.00 72.81 144 ASN A CA 1
ATOM 1185 C C . ASN A 1 144 ? 21.286 -8.835 -8.968 1.00 72.81 144 ASN A C 1
ATOM 1187 O O . ASN A 1 144 ? 22.074 -8.655 -9.892 1.00 72.81 144 ASN A O 1
ATOM 1191 N N . VAL A 1 145 ? 21.153 -7.964 -7.964 1.00 70.94 145 VAL A N 1
ATOM 1192 C CA . VAL A 1 145 ? 21.957 -6.732 -7.836 1.00 70.94 145 VAL A CA 1
ATOM 1193 C C . VAL A 1 145 ? 23.457 -7.040 -7.799 1.00 70.94 145 VAL A C 1
ATOM 1195 O O . VAL A 1 145 ? 24.248 -6.261 -8.321 1.00 70.94 145 VAL A O 1
ATOM 1198 N N . ILE A 1 146 ? 23.846 -8.191 -7.235 1.00 73.25 146 ILE A N 1
ATOM 1199 C CA . ILE A 1 146 ? 25.244 -8.642 -7.226 1.00 73.25 146 ILE A CA 1
ATOM 1200 C C . ILE A 1 146 ? 25.705 -8.884 -8.661 1.00 73.25 146 ILE A C 1
ATOM 1202 O O . ILE A 1 146 ? 26.730 -8.352 -9.059 1.00 73.25 146 ILE A O 1
ATOM 1206 N N . GLN A 1 147 ? 24.920 -9.613 -9.453 1.00 78.75 147 GLN A N 1
ATOM 1207 C CA . GLN A 1 147 ? 25.249 -9.859 -10.854 1.00 78.75 147 GLN A CA 1
ATOM 1208 C C . GLN A 1 147 ? 25.353 -8.556 -11.657 1.00 78.75 147 GLN A C 1
ATOM 1210 O O . GLN A 1 147 ? 26.306 -8.388 -12.404 1.00 78.75 147 GLN A O 1
ATOM 1215 N N . TRP A 1 148 ? 24.433 -7.607 -11.467 1.00 79.38 148 TRP A N 1
ATOM 1216 C CA . TRP A 1 148 ? 24.516 -6.315 -12.156 1.00 79.38 148 TRP A CA 1
ATOM 1217 C C . TRP A 1 148 ? 25.770 -5.515 -11.757 1.00 79.38 148 TRP A C 1
ATOM 1219 O O . TRP A 1 148 ? 26.434 -4.934 -12.611 1.00 79.38 148 TRP A O 1
ATOM 1229 N N . TYR A 1 149 ? 26.137 -5.511 -10.471 1.00 75.81 149 TYR A N 1
ATOM 1230 C CA . TYR A 1 149 ? 27.375 -4.876 -10.007 1.00 75.81 149 TYR A CA 1
ATOM 1231 C C . TYR A 1 149 ? 28.622 -5.524 -10.622 1.00 75.81 149 TYR A C 1
ATOM 1233 O O . TYR A 1 149 ? 29.534 -4.814 -11.042 1.00 75.81 149 TYR A O 1
ATOM 1241 N N . GLU A 1 150 ? 28.646 -6.854 -10.688 1.00 79.81 150 GLU A N 1
ATOM 1242 C CA . GLU A 1 150 ? 29.725 -7.621 -11.310 1.00 79.81 150 GLU A CA 1
ATOM 1243 C C . GLU A 1 150 ? 29.835 -7.315 -12.815 1.00 79.81 150 GLU A C 1
ATOM 1245 O O . GLU A 1 150 ? 30.920 -6.967 -13.274 1.00 79.81 150 GLU A O 1
ATOM 1250 N N . GLU A 1 151 ? 28.713 -7.279 -13.547 1.00 80.12 151 GLU A N 1
ATOM 1251 C CA . GLU A 1 151 ? 28.650 -6.895 -14.971 1.00 80.12 151 GLU A CA 1
ATOM 1252 C C . GLU A 1 151 ? 29.254 -5.497 -15.225 1.00 80.12 151 GLU A C 1
ATOM 1254 O O . GLU A 1 151 ? 29.987 -5.293 -16.193 1.00 80.12 151 GLU A O 1
ATOM 1259 N N . ILE A 1 152 ? 28.985 -4.519 -14.352 1.00 78.50 152 ILE A N 1
ATOM 1260 C CA . ILE A 1 152 ? 29.565 -3.167 -14.454 1.00 78.50 152 ILE A CA 1
ATOM 1261 C C . ILE A 1 152 ? 31.046 -3.151 -14.045 1.00 78.50 152 ILE A C 1
ATOM 1263 O O . ILE A 1 152 ? 31.841 -2.391 -14.608 1.00 78.50 152 ILE A O 1
ATOM 1267 N N . ARG A 1 153 ? 31.441 -3.960 -13.054 1.00 78.06 153 ARG A N 1
ATOM 1268 C CA . ARG A 1 153 ? 32.832 -4.056 -12.590 1.00 78.06 153 ARG A CA 1
ATOM 1269 C C . ARG A 1 153 ? 33.735 -4.644 -13.672 1.00 78.06 153 ARG A C 1
ATOM 1271 O O . ARG A 1 153 ? 34.793 -4.076 -13.925 1.00 78.06 153 ARG A O 1
ATOM 1278 N N . GLU A 1 154 ? 33.303 -5.727 -14.311 1.00 79.81 154 GLU A N 1
ATOM 1279 C CA . GLU A 1 154 ? 34.025 -6.398 -15.398 1.00 79.81 154 GLU A CA 1
ATOM 1280 C C . GLU A 1 154 ? 34.246 -5.469 -16.599 1.00 79.81 154 GLU A C 1
ATOM 1282 O O . GLU A 1 154 ? 35.331 -5.457 -17.173 1.00 79.81 154 GLU A O 1
ATOM 1287 N N . GLN A 1 155 ? 33.267 -4.618 -16.928 1.00 75.69 155 GLN A N 1
ATOM 1288 C CA . GLN A 1 155 ? 33.423 -3.604 -17.977 1.00 75.69 155 GLN A CA 1
ATOM 1289 C C . GLN A 1 155 ? 34.474 -2.542 -17.621 1.00 75.69 155 GLN A C 1
ATOM 1291 O O . GLN A 1 155 ? 35.239 -2.115 -18.478 1.00 75.69 155 GLN A O 1
ATOM 1296 N N . LYS A 1 156 ? 34.536 -2.099 -16.358 1.00 72.12 156 LYS A N 1
ATOM 1297 C CA . LYS A 1 156 ? 35.490 -1.061 -15.923 1.00 72.12 156 LYS A CA 1
ATOM 1298 C C . LYS A 1 156 ? 36.921 -1.569 -15.763 1.00 72.12 156 LYS A C 1
ATOM 1300 O O . LYS A 1 156 ? 37.851 -0.784 -15.918 1.00 72.12 156 LYS A O 1
ATOM 1305 N N . TRP A 1 157 ? 37.086 -2.839 -15.405 1.00 67.38 157 TRP A N 1
ATOM 1306 C CA . TRP A 1 157 ? 38.380 -3.468 -15.143 1.00 67.38 157 TRP A CA 1
ATOM 1307 C C . TRP A 1 157 ? 38.478 -4.811 -15.882 1.00 67.38 157 TRP A C 1
ATOM 1309 O O . TRP A 1 157 ? 38.427 -5.867 -15.247 1.00 67.38 157 TRP A O 1
ATOM 1319 N N . PRO A 1 158 ? 38.623 -4.796 -17.221 1.00 63.56 158 PRO A N 1
ATOM 1320 C CA . PRO A 1 158 ? 38.956 -6.011 -17.946 1.00 63.56 158 PRO A CA 1
ATOM 1321 C C . PRO A 1 158 ? 40.284 -6.561 -17.407 1.00 63.56 158 PRO A C 1
ATOM 1323 O O . PRO A 1 158 ? 41.212 -5.797 -17.146 1.00 63.56 158 PRO A O 1
ATOM 1326 N N . GLU A 1 159 ? 40.409 -7.883 -17.262 1.00 61.38 159 GLU A N 1
ATOM 1327 C CA . GLU A 1 159 ? 41.648 -8.533 -16.787 1.00 61.38 159 GLU A CA 1
ATOM 1328 C C . GLU A 1 159 ? 42.881 -8.213 -17.663 1.00 61.38 159 GLU A C 1
ATOM 1330 O O . GLU A 1 159 ? 44.019 -8.410 -17.239 1.00 61.38 159 GLU A O 1
ATOM 1335 N N . ALA A 1 160 ? 42.666 -7.692 -18.876 1.00 61.19 160 ALA A N 1
ATOM 1336 C CA . ALA A 1 160 ? 43.697 -7.155 -19.749 1.00 61.19 160 ALA A CA 1
ATOM 1337 C C . ALA A 1 160 ? 43.830 -5.635 -19.553 1.00 61.19 160 ALA A C 1
ATOM 1339 O O . ALA A 1 160 ? 42.907 -4.885 -19.878 1.00 61.19 160 ALA A O 1
ATOM 1340 N N . GLU A 1 161 ? 44.994 -5.191 -19.066 1.00 56.94 161 GLU A N 1
ATOM 1341 C CA . GLU A 1 161 ? 45.410 -3.784 -18.954 1.00 56.94 161 GLU A CA 1
ATOM 1342 C C . GLU A 1 161 ? 45.210 -3.046 -20.290 1.00 56.94 161 GLU A C 1
ATOM 1344 O O . GLU A 1 161 ? 46.060 -3.063 -21.178 1.00 56.94 161 GLU A O 1
ATOM 1349 N N . SER A 1 162 ? 44.045 -2.427 -20.458 1.00 58.19 162 SER A N 1
ATOM 1350 C CA . SER A 1 162 ? 43.672 -1.683 -21.657 1.00 58.19 162 SER A CA 1
ATOM 1351 C C . SER A 1 162 ? 43.702 -0.199 -21.303 1.00 58.19 162 SER A C 1
ATOM 1353 O O . SER A 1 162 ? 42.908 0.255 -20.488 1.00 58.19 162 SER A O 1
ATOM 1355 N N . GLU A 1 163 ? 44.614 0.571 -21.900 1.00 59.00 163 GLU A N 1
ATOM 1356 C CA . GLU A 1 163 ? 44.769 2.020 -21.650 1.00 59.00 163 GLU A CA 1
ATOM 1357 C C . GLU A 1 163 ? 43.647 2.883 -22.273 1.00 59.00 163 GLU A C 1
ATOM 1359 O O . GLU A 1 163 ? 43.661 4.110 -22.171 1.00 59.00 163 GLU A O 1
ATOM 1364 N N . VAL A 1 164 ? 42.666 2.258 -22.931 1.00 60.97 164 VAL A N 1
ATOM 1365 C CA . VAL A 1 164 ? 41.535 2.935 -23.577 1.00 60.97 164 VAL A CA 1
ATOM 1366 C C . VAL A 1 164 ? 40.365 3.006 -22.589 1.00 60.97 164 VAL A C 1
ATOM 1368 O O . VAL A 1 164 ? 40.031 1.980 -21.996 1.00 60.97 164 VAL A O 1
ATOM 1371 N N . PRO A 1 165 ? 39.710 4.170 -22.403 1.00 60.12 165 PRO A N 1
ATOM 1372 C CA . PRO A 1 165 ? 38.497 4.242 -21.597 1.00 60.12 165 PRO A CA 1
ATOM 1373 C C . PRO A 1 165 ? 37.446 3.283 -22.169 1.00 60.12 165 PRO A C 1
ATOM 1375 O O . PRO A 1 165 ? 37.027 3.433 -23.316 1.00 60.12 165 PRO A O 1
ATOM 1378 N N . VAL A 1 166 ? 37.045 2.287 -21.376 1.00 66.50 166 VAL A N 1
ATOM 1379 C CA . VAL A 1 166 ? 35.983 1.356 -21.765 1.00 66.50 166 VAL A CA 1
ATOM 1380 C C . VAL A 1 166 ? 34.659 2.109 -21.728 1.00 66.50 166 VAL A C 1
ATOM 1382 O O . VAL A 1 166 ? 34.286 2.683 -20.702 1.00 66.50 166 VAL A O 1
ATOM 1385 N N . GLU A 1 167 ? 33.962 2.132 -22.859 1.00 71.19 167 GLU A N 1
ATOM 1386 C CA . GLU A 1 167 ? 32.605 2.655 -22.936 1.00 71.19 167 GLU A CA 1
ATOM 1387 C C . GLU A 1 167 ? 31.682 1.730 -22.138 1.00 71.19 167 GLU A C 1
ATOM 1389 O O . GLU A 1 167 ? 31.469 0.572 -22.497 1.00 71.19 167 GLU A O 1
ATOM 1394 N N . ILE A 1 1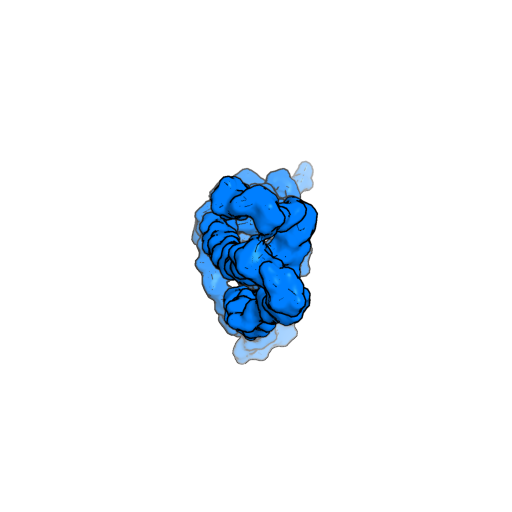68 ? 31.196 2.223 -20.998 1.00 78.69 168 ILE A N 1
ATOM 1395 C CA . ILE A 1 168 ? 30.336 1.446 -20.106 1.00 78.69 168 ILE A CA 1
ATOM 1396 C C . ILE A 1 168 ? 28.949 1.374 -20.733 1.00 78.69 168 ILE A C 1
ATOM 1398 O O . ILE A 1 168 ? 28.303 2.402 -20.951 1.00 78.69 168 ILE A O 1
ATOM 1402 N N . GLN A 1 169 ? 28.473 0.157 -20.958 1.00 84.31 169 GLN A N 1
ATOM 1403 C CA . GLN A 1 169 ? 27.100 -0.095 -21.356 1.00 84.31 169 GLN A CA 1
ATOM 1404 C C . GLN A 1 169 ? 26.219 -0.095 -20.106 1.00 84.31 169 GLN A C 1
ATOM 1406 O O . GLN A 1 169 ? 26.197 -1.054 -19.329 1.00 84.31 169 GLN A O 1
ATOM 1411 N N . GLU A 1 170 ? 25.506 1.015 -19.894 1.00 87.75 170 GLU A N 1
ATOM 1412 C CA . GLU A 1 170 ? 24.467 1.095 -18.871 1.00 87.75 170 GLU A CA 1
ATOM 1413 C C . GLU A 1 170 ? 23.314 0.168 -19.263 1.00 87.75 170 GLU A C 1
ATOM 1415 O O . GLU A 1 170 ? 22.809 0.214 -20.386 1.00 87.75 170 GLU A O 1
ATOM 1420 N N . LYS A 1 171 ? 22.893 -0.672 -18.315 1.00 89.62 171 LYS A N 1
ATOM 1421 C CA . LYS A 1 171 ? 21.830 -1.657 -18.513 1.00 89.62 171 LYS A CA 1
ATOM 1422 C C . LYS A 1 171 ? 20.485 -0.976 -18.692 1.00 89.62 171 LYS A C 1
ATOM 1424 O O . LYS A 1 171 ? 19.692 -1.422 -19.512 1.00 89.62 171 LYS A O 1
ATOM 1429 N N . PHE A 1 172 ? 20.250 0.103 -17.947 1.00 93.25 172 PHE A N 1
ATOM 1430 C CA . PHE A 1 172 ? 19.018 0.886 -17.980 1.00 93.25 172 PHE A CA 1
ATOM 1431 C C . PHE A 1 172 ? 19.278 2.323 -18.453 1.00 93.25 172 PHE A C 1
ATOM 1433 O O . PHE A 1 172 ? 19.187 3.260 -17.656 1.00 93.25 172 PHE A O 1
ATOM 1440 N N . PRO A 1 173 ? 19.626 2.535 -19.735 1.00 94.62 173 PRO A N 1
ATOM 1441 C CA . PRO A 1 173 ? 20.032 3.853 -20.209 1.00 94.62 173 PRO A CA 1
ATOM 1442 C C . PRO A 1 173 ? 18.840 4.804 -20.396 1.00 94.62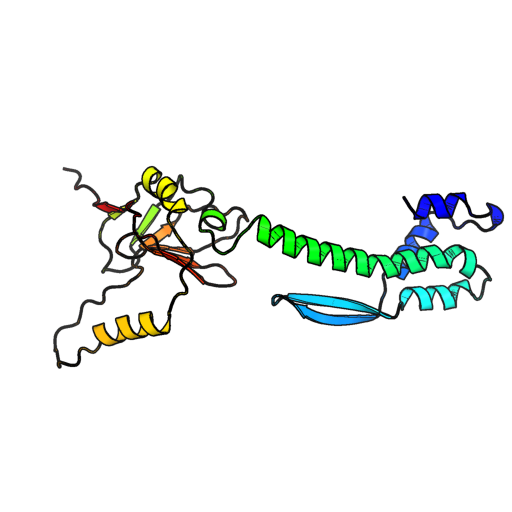 173 PRO A C 1
ATOM 1444 O O . PRO A 1 173 ? 19.040 6.002 -20.608 1.00 94.62 173 PRO A O 1
ATOM 1447 N N . TYR A 1 174 ? 17.603 4.312 -20.291 1.00 96.12 174 TYR A N 1
ATOM 1448 C CA . TYR A 1 174 ? 16.393 5.072 -20.581 1.00 96.12 174 TYR A CA 1
ATOM 1449 C C . TYR A 1 174 ? 15.489 5.243 -19.355 1.00 96.12 174 TYR A C 1
ATOM 1451 O O . TYR A 1 174 ? 15.272 4.302 -18.589 1.00 96.12 174 TYR A O 1
ATOM 1459 N N . LEU A 1 175 ? 14.890 6.426 -19.219 1.00 95.81 175 LEU A N 1
ATOM 1460 C CA . LEU A 1 175 ? 13.838 6.740 -18.256 1.00 95.81 175 LEU A CA 1
ATOM 1461 C C . LEU A 1 175 ? 12.513 6.943 -18.992 1.00 95.81 175 LEU A C 1
ATOM 1463 O O . LEU A 1 175 ? 12.416 7.779 -19.885 1.00 95.81 175 LEU A O 1
ATOM 1467 N N . LEU A 1 176 ? 11.485 6.217 -18.570 1.00 95.06 176 LEU A N 1
ATOM 1468 C CA . LEU A 1 176 ? 10.126 6.368 -19.062 1.00 95.06 176 LEU A CA 1
ATOM 1469 C C . LEU A 1 176 ? 9.389 7.428 -18.233 1.00 95.06 176 LEU A C 1
ATOM 1471 O O . LEU A 1 176 ? 9.299 7.333 -17.003 1.00 95.06 176 LEU A O 1
ATOM 1475 N N . THR A 1 177 ? 8.858 8.443 -18.905 1.00 92.69 177 THR A N 1
ATOM 1476 C CA . THR A 1 177 ? 8.049 9.516 -18.312 1.00 92.69 177 THR A CA 1
ATOM 1477 C C . THR A 1 177 ? 6.591 9.393 -18.772 1.00 92.69 177 THR A C 1
ATOM 1479 O O . THR A 1 177 ? 6.254 8.505 -19.548 1.00 92.69 177 THR A O 1
ATOM 1482 N N . GLY A 1 178 ? 5.680 10.202 -18.217 1.00 89.94 178 GLY A N 1
ATOM 1483 C CA . GLY A 1 178 ? 4.259 10.203 -18.615 1.00 89.94 178 GLY A CA 1
ATOM 1484 C C . GLY A 1 178 ? 3.400 9.043 -18.084 1.00 89.94 178 GLY A C 1
ATOM 1485 O O . GLY A 1 178 ? 2.176 9.097 -18.158 1.00 89.94 178 GLY A O 1
ATOM 1486 N N . VAL A 1 179 ? 4.011 8.031 -17.461 1.00 90.56 179 VAL A N 1
ATOM 1487 C CA . VAL A 1 179 ? 3.310 6.879 -16.867 1.00 90.56 179 VAL A CA 1
ATOM 1488 C C . VAL A 1 179 ? 2.346 7.307 -15.758 1.00 90.56 179 VAL A C 1
ATOM 1490 O O . VAL A 1 179 ? 2.738 8.008 -14.817 1.00 90.56 179 VAL A O 1
ATOM 1493 N N . LYS A 1 180 ? 1.110 6.788 -15.791 1.00 88.88 180 LYS A N 1
ATOM 1494 C CA . LYS A 1 180 ? 0.158 6.915 -14.675 1.00 88.88 180 LYS A CA 1
ATOM 1495 C C . LYS A 1 180 ? -0.044 5.578 -13.963 1.00 88.88 180 LYS A C 1
ATOM 1497 O O . LYS A 1 180 ? -0.211 4.526 -14.583 1.00 88.88 180 LYS A O 1
ATOM 1502 N N . THR A 1 181 ? -0.070 5.646 -12.634 1.00 87.69 181 THR A N 1
ATOM 1503 C CA . THR A 1 181 ? -0.263 4.497 -11.742 1.00 87.69 181 THR A CA 1
ATOM 1504 C C . THR A 1 181 ? -1.711 4.405 -11.268 1.00 87.69 181 THR A C 1
ATOM 1506 O O . THR A 1 181 ? -2.381 5.421 -11.072 1.00 87.69 181 THR A O 1
ATOM 1509 N N . LYS A 1 182 ? -2.185 3.189 -10.978 1.00 81.00 182 LYS A N 1
ATOM 1510 C CA . LYS A 1 182 ? -3.522 2.950 -10.403 1.00 81.00 182 LYS A CA 1
ATOM 1511 C C . LYS A 1 182 ? -3.723 3.634 -9.045 1.00 81.00 182 LYS A C 1
ATOM 1513 O O . LYS A 1 182 ? -4.844 3.980 -8.685 1.00 81.00 182 LYS A O 1
ATOM 1518 N N . THR A 1 183 ? -2.643 3.811 -8.285 1.00 80.19 183 THR A N 1
ATOM 1519 C CA . THR A 1 183 ? -2.644 4.431 -6.950 1.00 80.19 183 THR A CA 1
ATOM 1520 C C . THR A 1 183 ? -2.428 5.947 -6.985 1.00 80.19 183 THR A C 1
ATOM 1522 O O . THR A 1 183 ? -2.587 6.603 -5.957 1.00 80.19 183 THR A O 1
ATOM 1525 N N . GLY A 1 184 ? -2.063 6.519 -8.139 1.00 82.88 184 GLY A N 1
ATOM 1526 C CA . GLY A 1 184 ? -1.660 7.923 -8.273 1.00 82.88 184 GLY A CA 1
ATOM 1527 C C . GLY A 1 184 ? -0.289 8.242 -7.662 1.00 82.88 184 GLY A C 1
ATOM 1528 O O . GLY A 1 184 ? 0.097 9.408 -7.567 1.00 82.88 184 GLY A O 1
ATOM 1529 N N . GLU A 1 185 ? 0.461 7.230 -7.222 1.00 83.81 185 GLU A N 1
ATOM 1530 C CA . GLU A 1 185 ? 1.819 7.413 -6.724 1.00 83.81 185 GLU A CA 1
ATOM 1531 C C . GLU A 1 185 ? 2.785 7.770 -7.857 1.00 83.81 185 GLU A C 1
ATOM 1533 O O . GLU A 1 185 ? 2.691 7.248 -8.968 1.00 83.81 185 GLU A O 1
ATOM 1538 N N . LYS A 1 186 ? 3.753 8.642 -7.550 1.00 87.19 186 LYS A N 1
ATOM 1539 C CA . LYS A 1 186 ? 4.882 8.916 -8.443 1.00 87.19 186 LYS A CA 1
ATOM 1540 C C . LYS A 1 186 ? 5.858 7.747 -8.385 1.00 87.19 186 LYS A C 1
ATOM 1542 O O . LYS A 1 186 ? 6.377 7.441 -7.310 1.00 87.19 186 LYS A O 1
ATOM 1547 N N . ILE A 1 187 ? 6.124 7.156 -9.541 1.00 92.19 187 ILE A N 1
ATOM 1548 C CA . ILE A 1 187 ? 7.112 6.095 -9.736 1.00 92.19 187 ILE A CA 1
ATOM 1549 C C . ILE A 1 187 ? 8.136 6.540 -10.777 1.00 92.19 187 ILE A C 1
ATOM 1551 O O . ILE A 1 187 ? 7.868 7.437 -11.575 1.00 92.19 187 ILE A O 1
ATOM 1555 N N . GLN A 1 188 ? 9.307 5.917 -10.754 1.00 94.25 188 GLN A N 1
ATOM 1556 C CA . GLN A 1 188 ? 10.297 6.031 -11.822 1.00 94.25 188 GLN A CA 1
ATOM 1557 C C . GLN A 1 188 ? 10.381 4.683 -12.517 1.00 94.25 188 GLN A C 1
ATOM 1559 O O . GLN A 1 188 ? 10.488 3.658 -11.845 1.00 94.25 188 GLN A O 1
ATOM 1564 N N . VAL A 1 189 ? 10.312 4.673 -13.842 1.00 95.62 189 VAL A N 1
ATOM 1565 C CA . VAL A 1 189 ? 10.384 3.442 -14.626 1.00 95.62 189 VAL A CA 1
ATOM 1566 C C . VAL A 1 189 ? 11.572 3.566 -15.557 1.00 95.62 189 VAL A C 1
ATOM 1568 O O . VAL A 1 189 ? 11.576 4.429 -16.426 1.00 95.62 189 VAL A O 1
ATOM 1571 N N . TYR A 1 190 ? 12.582 2.729 -15.361 1.00 95.56 190 TYR A N 1
ATOM 1572 C CA . TYR A 1 190 ? 13.711 2.654 -16.278 1.00 95.56 190 TYR A CA 1
ATOM 1573 C C . TYR A 1 190 ? 13.529 1.495 -17.251 1.00 95.56 190 TYR A C 1
ATOM 1575 O O . TYR A 1 190 ? 12.979 0.455 -16.877 1.00 95.56 190 TYR A O 1
ATOM 1583 N N . VAL A 1 191 ? 13.998 1.670 -18.482 1.00 95.88 191 VAL A N 1
ATOM 1584 C CA . VAL A 1 191 ? 13.900 0.666 -19.546 1.00 95.88 191 VAL A CA 1
ATOM 1585 C C . VAL A 1 191 ? 15.292 0.127 -19.852 1.00 95.88 191 VAL A C 1
ATOM 1587 O O . VAL A 1 191 ? 16.251 0.893 -19.953 1.00 95.88 191 VAL A O 1
ATOM 1590 N N . GLU A 1 192 ? 15.402 -1.198 -19.945 1.00 93.88 192 GLU A N 1
ATOM 1591 C CA . GLU A 1 192 ? 16.642 -1.886 -20.316 1.00 93.88 192 GLU A CA 1
ATOM 1592 C C . GLU A 1 192 ? 17.039 -1.524 -21.754 1.00 93.88 192 GLU A C 1
ATOM 1594 O O . GLU A 1 192 ? 16.171 -1.220 -22.574 1.00 93.88 192 GLU A O 1
ATOM 1599 N N . HIS A 1 193 ? 18.337 -1.552 -22.068 1.00 92.12 193 HIS A N 1
ATOM 1600 C CA . HIS A 1 193 ? 18.878 -1.127 -23.366 1.00 92.12 193 HIS A CA 1
ATOM 1601 C C . HIS A 1 193 ? 18.141 -1.738 -24.575 1.00 92.12 193 HIS A C 1
ATOM 1603 O O . HIS A 1 193 ? 17.958 -1.082 -25.594 1.00 92.12 193 HIS A O 1
ATOM 1609 N N . ASP A 1 194 ? 17.696 -2.991 -24.472 1.00 92.12 194 ASP A N 1
ATOM 1610 C CA . ASP A 1 194 ? 17.013 -3.728 -25.541 1.00 92.12 194 ASP A CA 1
ATOM 1611 C C . ASP A 1 194 ? 15.475 -3.612 -25.512 1.00 92.12 194 ASP A C 1
ATOM 1613 O O . ASP A 1 194 ? 14.787 -4.268 -26.298 1.00 92.12 194 ASP A O 1
ATOM 1617 N N . GLY A 1 195 ? 14.915 -2.824 -24.590 1.00 93.81 195 GLY A N 1
ATOM 1618 C CA . GLY A 1 195 ? 13.471 -2.683 -24.400 1.00 93.81 195 GLY A CA 1
ATOM 1619 C C . GLY A 1 195 ? 12.800 -3.896 -23.750 1.00 93.81 195 GLY A C 1
ATOM 1620 O O . GLY A 1 195 ? 11.575 -3.959 -23.682 1.00 93.81 195 GLY A O 1
ATOM 1621 N N . LYS A 1 196 ? 13.558 -4.887 -23.268 1.00 95.19 196 LYS A N 1
ATOM 1622 C CA . LYS A 1 196 ? 12.995 -6.136 -22.729 1.00 95.19 196 LYS A CA 1
ATOM 1623 C C . LYS A 1 196 ? 12.929 -6.186 -21.214 1.00 95.19 196 LYS A C 1
ATOM 1625 O O . LYS A 1 196 ? 12.312 -7.102 -20.671 1.00 95.19 196 LYS A O 1
ATOM 1630 N N . GLY A 1 197 ? 13.519 -5.211 -20.537 1.00 94.69 197 GLY A N 1
ATOM 1631 C CA . GLY A 1 197 ? 13.471 -5.067 -19.089 1.00 94.69 197 GLY A CA 1
ATOM 1632 C C . GLY A 1 197 ? 12.839 -3.753 -18.661 1.00 94.69 197 GLY A C 1
ATOM 1633 O O . GLY A 1 197 ? 13.066 -2.712 -19.272 1.00 94.69 197 GLY A O 1
ATOM 1634 N N . LEU A 1 198 ? 12.074 -3.804 -17.575 1.00 95.38 198 LEU A N 1
ATOM 1635 C CA . LEU A 1 198 ? 11.518 -2.639 -16.897 1.00 95.38 198 LEU A CA 1
ATOM 1636 C C . LEU A 1 198 ? 11.927 -2.679 -15.428 1.00 95.38 198 LEU A C 1
ATOM 1638 O O . LEU A 1 198 ? 11.623 -3.638 -14.717 1.00 95.38 198 LEU A O 1
ATOM 1642 N N . LEU A 1 199 ? 12.587 -1.623 -14.962 1.00 94.69 199 LEU A N 1
ATOM 1643 C CA . LEU A 1 199 ? 12.902 -1.418 -13.554 1.00 94.69 199 LEU A CA 1
ATOM 1644 C C . LEU A 1 199 ? 11.976 -0.344 -12.983 1.00 94.69 199 LEU A C 1
ATOM 1646 O O . LEU A 1 199 ? 12.188 0.856 -13.162 1.00 94.69 199 LEU A O 1
ATOM 1650 N N . VAL A 1 200 ? 10.943 -0.786 -12.273 1.00 94.50 200 VAL A N 1
ATOM 1651 C CA . VAL A 1 200 ? 9.961 0.075 -11.615 1.00 94.50 200 VAL A CA 1
ATOM 1652 C C . VAL A 1 200 ? 10.439 0.399 -10.204 1.00 94.50 200 VAL A C 1
ATOM 1654 O O . VAL A 1 200 ? 10.462 -0.453 -9.316 1.00 94.50 200 VAL A O 1
ATOM 1657 N N . THR A 1 201 ? 10.805 1.653 -9.976 1.00 92.31 201 THR A N 1
ATOM 1658 C CA . THR A 1 201 ? 11.230 2.169 -8.675 1.00 92.31 201 THR A CA 1
ATOM 1659 C C . THR A 1 201 ? 10.068 2.884 -7.992 1.00 92.31 201 THR A C 1
ATOM 1661 O O . THR A 1 201 ? 9.595 3.931 -8.440 1.00 92.31 201 THR A O 1
ATOM 1664 N N . THR A 1 202 ? 9.615 2.311 -6.877 1.00 90.69 202 THR A N 1
ATOM 1665 C CA . THR A 1 202 ? 8.627 2.912 -5.970 1.00 90.69 202 THR A CA 1
ATOM 1666 C C . THR A 1 202 ? 9.331 3.538 -4.765 1.00 90.69 202 THR A C 1
ATOM 1668 O O . THR A 1 202 ? 10.527 3.344 -4.553 1.00 90.69 202 THR A O 1
ATOM 1671 N N . LYS A 1 203 ? 8.584 4.233 -3.898 1.00 87.31 203 LYS A N 1
ATOM 1672 C CA . LYS A 1 203 ? 9.129 4.746 -2.627 1.00 87.31 203 LYS A CA 1
ATOM 1673 C C . LYS A 1 203 ? 9.630 3.647 -1.686 1.00 87.31 203 LYS A C 1
ATOM 1675 O O . LYS A 1 203 ? 10.491 3.919 -0.856 1.00 87.31 203 LYS A O 1
ATOM 1680 N N . LYS A 1 204 ? 9.036 2.448 -1.751 1.00 83.88 204 LYS A N 1
ATOM 1681 C CA . LYS A 1 204 ? 9.320 1.352 -0.812 1.00 83.88 204 LYS A CA 1
ATOM 1682 C C . LYS A 1 204 ? 10.404 0.411 -1.338 1.00 83.88 204 LYS A C 1
ATOM 1684 O O . LYS A 1 204 ? 11.210 -0.073 -0.550 1.00 83.88 204 LYS A O 1
ATOM 1689 N N . LYS A 1 205 ? 10.393 0.118 -2.641 1.00 86.62 205 LYS A N 1
ATOM 1690 C CA . LYS A 1 205 ? 11.271 -0.880 -3.270 1.00 86.62 205 LYS A CA 1
ATOM 1691 C C . LYS A 1 205 ? 11.331 -0.747 -4.792 1.00 86.62 205 LYS A C 1
ATOM 1693 O O . LYS A 1 205 ? 10.502 -0.074 -5.408 1.00 86.62 205 LYS A O 1
ATOM 1698 N N . GLN A 1 206 ? 12.304 -1.439 -5.372 1.00 90.19 206 GLN A N 1
ATOM 1699 C CA . GLN A 1 206 ? 12.464 -1.615 -6.809 1.00 90.19 206 GLN A CA 1
ATOM 1700 C C . GLN A 1 206 ? 11.911 -2.973 -7.245 1.00 90.19 206 GLN A C 1
ATOM 1702 O O . GLN A 1 206 ? 12.099 -3.977 -6.557 1.00 90.19 206 GLN A O 1
ATOM 1707 N N . HIS A 1 207 ? 11.241 -2.991 -8.391 1.00 91.44 207 HIS A N 1
ATOM 1708 C CA . HIS A 1 207 ? 10.692 -4.182 -9.023 1.00 91.44 207 HIS A CA 1
ATOM 1709 C C . HIS A 1 207 ? 11.270 -4.300 -10.426 1.00 91.44 207 HIS A C 1
ATOM 1711 O O . HIS A 1 207 ? 11.153 -3.365 -11.216 1.00 91.44 207 HIS A O 1
ATOM 1717 N N . TYR A 1 208 ? 11.891 -5.436 -10.728 1.00 93.62 208 TYR A N 1
ATOM 1718 C CA . TYR A 1 208 ? 12.396 -5.718 -12.063 1.00 93.62 208 TYR A CA 1
ATOM 1719 C C . TYR A 1 208 ? 11.464 -6.698 -12.765 1.00 93.62 208 TYR A C 1
ATOM 1721 O O . TYR A 1 208 ? 11.060 -7.716 -12.199 1.00 93.62 208 TYR A O 1
ATOM 1729 N N . TYR A 1 209 ? 11.116 -6.362 -13.999 1.00 94.81 209 TYR A N 1
ATOM 1730 C CA . TYR A 1 209 ? 10.307 -7.196 -14.864 1.00 94.81 209 TYR A CA 1
ATOM 1731 C C . TYR A 1 209 ? 11.031 -7.410 -16.173 1.00 94.81 209 TYR A C 1
ATOM 1733 O O . TYR A 1 209 ? 11.566 -6.462 -16.744 1.00 94.81 209 TYR A O 1
ATOM 1741 N N . LYS A 1 210 ? 10.972 -8.636 -16.681 1.00 94.12 210 LYS A N 1
ATOM 1742 C CA . LYS A 1 210 ? 11.583 -8.998 -17.952 1.00 94.12 210 LYS A CA 1
ATOM 1743 C C . LYS A 1 210 ? 10.577 -9.650 -18.879 1.00 94.12 210 LYS A C 1
ATOM 1745 O O . LYS A 1 210 ? 9.728 -10.438 -18.459 1.00 94.12 210 LYS A O 1
ATOM 1750 N N . SER A 1 211 ? 10.688 -9.325 -20.155 1.00 94.81 211 SER A N 1
ATOM 1751 C CA . SER A 1 211 ? 9.978 -9.969 -21.246 1.00 94.81 211 SER A CA 1
ATOM 1752 C C . SER A 1 211 ? 10.983 -10.588 -22.207 1.00 94.81 211 SER A C 1
ATOM 1754 O O . SER A 1 211 ? 12.046 -10.043 -22.464 1.00 94.81 211 SER A O 1
ATOM 1756 N N . LYS A 1 212 ? 10.658 -11.746 -22.779 1.00 93.50 212 LYS A N 1
ATOM 1757 C CA . LYS A 1 212 ? 11.479 -12.339 -23.849 1.00 93.50 212 LYS A CA 1
ATOM 1758 C C . LYS A 1 212 ? 11.080 -11.835 -25.235 1.00 93.50 212 LYS A C 1
ATOM 1760 O O . LYS A 1 212 ? 11.825 -12.040 -26.189 1.00 93.50 212 LYS A O 1
ATOM 1765 N N . THR A 1 213 ? 9.908 -11.214 -25.342 1.00 93.75 213 THR A N 1
ATOM 1766 C CA . THR A 1 213 ? 9.225 -10.935 -26.611 1.00 93.75 213 THR A CA 1
ATOM 1767 C C . THR A 1 213 ? 8.879 -9.464 -26.807 1.00 93.75 213 THR A C 1
ATOM 1769 O O . THR A 1 213 ? 8.430 -9.111 -27.891 1.00 93.75 213 THR A O 1
ATOM 1772 N N . ALA A 1 214 ? 9.050 -8.614 -25.788 1.00 93.88 214 ALA A N 1
ATOM 1773 C CA . ALA A 1 214 ? 8.791 -7.185 -25.912 1.00 93.88 214 ALA A CA 1
ATOM 1774 C C . ALA A 1 214 ? 9.673 -6.558 -27.004 1.00 93.88 214 ALA A C 1
ATOM 1776 O O . ALA A 1 214 ? 10.860 -6.867 -27.123 1.00 93.88 214 ALA A O 1
ATOM 1777 N N . SER A 1 215 ? 9.055 -5.702 -27.816 1.00 92.06 215 SER A N 1
ATOM 1778 C CA . SER A 1 215 ? 9.701 -4.946 -28.886 1.00 92.06 215 SER A CA 1
ATOM 1779 C C . SER A 1 215 ? 8.859 -3.699 -29.159 1.00 92.06 215 SER A C 1
ATOM 1781 O O . SER A 1 215 ? 7.903 -3.732 -29.929 1.00 92.06 215 SER A O 1
ATOM 1783 N N . PHE A 1 216 ? 9.173 -2.619 -28.446 1.00 93.94 216 PHE A N 1
ATOM 1784 C CA . PHE A 1 216 ? 8.459 -1.338 -28.529 1.00 93.94 216 PHE A CA 1
ATOM 1785 C C . PHE A 1 216 ? 9.393 -0.138 -28.728 1.00 93.94 216 PHE A C 1
ATOM 1787 O O . PHE A 1 216 ? 8.912 0.983 -28.857 1.00 93.94 216 PHE A O 1
ATOM 1794 N N . LEU A 1 217 ? 10.710 -0.362 -28.737 1.00 93.62 217 LEU A N 1
ATOM 1795 C CA . LEU A 1 217 ? 11.693 0.656 -29.091 1.00 93.62 217 LEU A CA 1
ATOM 1796 C C . LEU A 1 217 ? 11.839 0.705 -30.613 1.00 93.62 217 LEU A C 1
ATOM 1798 O O . LEU A 1 217 ? 11.970 -0.337 -31.258 1.00 93.62 217 LEU A O 1
ATOM 1802 N N . GLU A 1 218 ? 11.813 1.908 -31.172 1.00 91.38 218 GLU A N 1
ATOM 1803 C CA . GLU A 1 218 ? 11.988 2.174 -32.599 1.00 91.38 218 GLU A CA 1
ATOM 1804 C C . GLU A 1 218 ? 13.094 3.215 -32.775 1.00 91.38 218 GLU A C 1
ATOM 1806 O O . GLU A 1 218 ? 13.085 4.240 -32.094 1.00 91.38 218 GLU A O 1
ATOM 1811 N N . GLU A 1 219 ? 14.047 2.974 -33.679 1.00 85.06 219 GLU A N 1
ATOM 1812 C CA . GLU A 1 219 ? 15.050 3.986 -34.028 1.00 85.06 219 GLU A CA 1
ATOM 1813 C C . GLU A 1 219 ? 14.349 5.276 -34.449 1.00 85.06 219 GLU A C 1
ATOM 1815 O O . GLU A 1 219 ? 13.389 5.254 -35.230 1.00 85.06 219 GLU A O 1
ATOM 1820 N N . ARG A 1 220 ? 14.818 6.413 -33.930 1.00 78.69 220 ARG A N 1
ATOM 1821 C CA . ARG A 1 220 ? 14.277 7.706 -34.325 1.00 78.69 220 ARG A CA 1
ATOM 1822 C C . ARG A 1 220 ? 14.629 7.922 -35.792 1.00 78.69 220 ARG A C 1
ATOM 1824 O O . ARG A 1 220 ? 15.766 8.231 -36.136 1.00 78.69 220 ARG A O 1
ATOM 1831 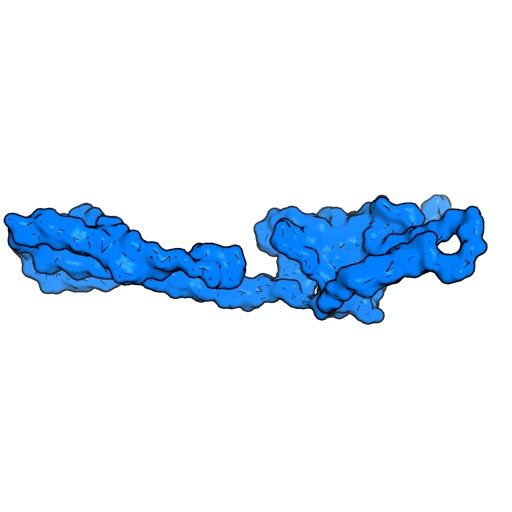N N . GLY A 1 221 ? 13.653 7.697 -36.671 1.00 63.00 221 GLY A N 1
ATOM 1832 C CA . GLY A 1 221 ? 13.844 7.855 -38.105 1.00 63.00 221 GLY A CA 1
ATOM 1833 C C . GLY A 1 221 ? 14.415 9.240 -38.399 1.00 63.00 221 GLY A C 1
ATOM 1834 O O . GLY A 1 221 ? 13.845 10.245 -37.974 1.00 63.00 221 GLY A O 1
ATOM 1835 N N . ASN A 1 222 ? 15.545 9.289 -39.109 1.00 46.12 222 ASN A N 1
ATOM 1836 C CA . ASN A 1 222 ? 16.096 10.539 -39.618 1.00 46.12 222 ASN A CA 1
ATOM 1837 C C . ASN A 1 222 ? 15.005 11.233 -40.440 1.00 46.12 222 ASN A C 1
ATOM 1839 O O . ASN A 1 222 ? 14.657 10.764 -41.524 1.00 46.12 222 ASN A O 1
ATOM 1843 N N . ALA A 1 223 ? 14.454 12.332 -39.924 1.00 42.62 223 ALA A N 1
ATOM 1844 C CA . ALA A 1 223 ? 13.657 13.238 -40.731 1.00 42.62 223 ALA A CA 1
ATOM 1845 C C . ALA A 1 223 ? 14.576 13.774 -41.841 1.00 42.62 223 ALA A C 1
ATOM 1847 O O . ALA A 1 223 ? 15.470 14.576 -41.568 1.00 42.62 223 ALA A O 1
ATOM 1848 N N . GLN A 1 224 ? 14.416 13.251 -43.059 1.00 35.38 224 GLN A N 1
ATOM 1849 C CA . GLN A 1 224 ? 14.951 13.869 -44.273 1.00 35.38 224 GLN A CA 1
ATOM 1850 C C . GLN A 1 224 ? 14.090 15.063 -44.671 1.00 35.38 224 GLN A C 1
ATOM 1852 O O . GLN A 1 224 ? 12.846 14.950 -44.567 1.00 35.38 224 GLN A O 1
#

pLDDT: mean 86.14, std 11.55, range [35.38, 96.5]

Secondary structure (DSSP, 8-state):
-HHHHHHHTS-GGGPPPHHHHHHHHHHHH--EEEEEEETTEEEEEEEE-HHHHHHHHHHHTTT-HHHHHHHHHHHHHHHHHHHHHHHHHHHHHH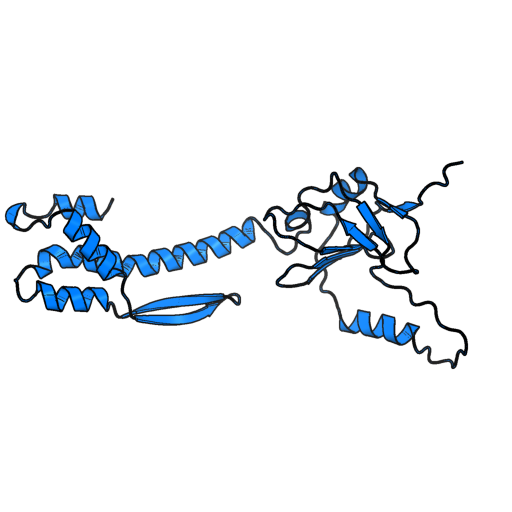HHS-TT-GGGT-SB-TT-EEEE-STTS-SEEE-HHHHHHHGGG-EE----HHHHHHHHHHHHS-SS---SPP----S--EEEES-B-TT----EEEE-TTS-EEEEE-SS-EEEEE-SS---EEE-----

Sequence (224 aa):
MISVRIYRLQNEEKRPRIWKIIIAVLLGLFSFSFTFPLFNEPYSIAILPLGVWILYGLLNRKDRWEAYRKYAWTGFVGNYIFLVTALLAIGLAAVFYPEDEVRTYLTDVSEVELLVTHPSGEDVTINEEKFDDSLSTFKYESSNVIQWYEEIREQKWPEAESEVPVEIQEKFPYLLTGVKTKTGEKIQVYVEHDGKGLLVTTKKKQHYYKSKTASFLEERGNAQ

Organism: NCBI:txid79883

Foldseek 3Di:
DVVVVLQVPDDPVLRDDPVVLVVLLQLLLDADWDWDDDPNDIDIDGDGRVSLVVLCVVCVVVVNNVNRNVSSPNSVVVSVVVVVVVVVVVVVCCVVQPPFAPCQFFVDQPPKFKDFQDPLAAQKTFQSVLLVVCSRQWTWDPDPVVVVVVLQVCQQDPVDPDPDGRDGRDQFRIWMPPGAHPVRADWIWTAGRQRFWIWIGHPVDIIIIGGPDRDGIGHPPPPD

Radius of gyration: 29.73 Å; chains: 1; bounding box: 83×26×87 Å